Protein AF-A0A0G1VSQ3-F1 (afdb_monomer_lite)

Foldseek 3Di:
DPVVVVVVVVVVVVVVVVVVVVVVCPPPPDQQPDAFEEAADAEDCVLVDDPVQVVVVVVVVQCVPCVVVVGRRYDHDHPDLTAYEHEDEALQAVLLVVLVVPPPDDDADPVVLVVLVVVLVVLVVVLVVLVVVLVVLVVVLVVLVVVLVVLVVVCVPDPVPDPVSVVVSVVSVVVSVVSVVVSVVSVVVSSVSVNVSSNSLSVSVVSCVVVVPDCVVVVCSVVVVPPDPPQWDWDADPNHTYIYGHHDNHD

Sequence (251 aa):
MNLKKTAITLVIVTASFFIWNQERFTKAPLACEEPIPYVVGAFDRRFGISQKYFLDALSEAEAIWEEPLDMELFIYAPESDGMAVNLIYDYRQEVTSALSDLEGVVEEDEVTYQALRAKYVSLKTEYNRANGTYDAYVGEFNEQNALYQRQVESWNKGKRNSKEQFERLEADRKILEAEIVELELQEAKLNEMAREINTLVSTLNRLAKSLNLNVETYNTIGASRGETFTGGVYRSTEGVQEINIYEFSSR

Secondary structure (DSSP, 8-state):
--HHHHHHHHHHHHHHHHHHTTTT--PPPPTTSS-EEEEEEEE-GGG---HHHHHHHHHHHHHHHHHHHTS--EEE-TTS--EEEEE--SHHHHHHHHHHH-TT-----HHHHHHHHHHHHHHHHHHHHHHHHHHHHHHHHHHHHHHHHHHHHHHHHTT---HHHHHHHHHHHHHHHHHHHHHHHHHHHHHHHHHHHHHHHHHHHHHHHHTT--HHHHHHHHHTT-S---SEEEEEETTEEEEEE------

Structure (mmCIF, N/CA/C/O backbone):
data_AF-A0A0G1VSQ3-F1
#
_entry.id   AF-A0A0G1VSQ3-F1
#
loop_
_atom_site.group_PDB
_atom_site.id
_atom_site.type_symbol
_atom_site.label_atom_id
_atom_site.label_alt_id
_atom_site.label_comp_id
_atom_site.label_asym_id
_atom_site.label_entity_id
_atom_site.label_seq_id
_atom_site.pdbx_PDB_ins_code
_atom_site.Cartn_x
_atom_site.Cartn_y
_atom_site.Cartn_z
_atom_site.occupancy
_atom_site.B_iso_or_equiv
_atom_site.auth_seq_id
_atom_site.auth_comp_id
_atom_site.auth_asym_id
_atom_site.auth_atom_id
_atom_site.pdbx_PDB_model_num
ATOM 1 N N . MET A 1 1 ? 18.573 -63.186 49.955 1.00 49.34 1 MET A N 1
ATOM 2 C CA . MET A 1 1 ? 19.531 -62.474 49.085 1.00 49.34 1 MET A CA 1
ATOM 3 C C . MET A 1 1 ? 19.580 -63.171 47.734 1.00 49.34 1 MET A C 1
ATOM 5 O O . MET A 1 1 ? 20.084 -64.279 47.652 1.00 49.34 1 MET A O 1
ATOM 9 N N . ASN A 1 2 ? 19.009 -62.571 46.691 1.00 39.28 2 ASN A N 1
ATOM 10 C CA . ASN A 1 2 ? 19.304 -62.984 45.319 1.00 39.28 2 ASN A CA 1
ATOM 11 C C . ASN A 1 2 ? 19.524 -61.707 44.503 1.00 39.28 2 ASN A C 1
ATOM 13 O O . ASN A 1 2 ? 18.661 -61.268 43.747 1.00 39.28 2 ASN A O 1
ATOM 17 N N . LEU A 1 3 ? 20.675 -61.069 44.760 1.00 44.47 3 LEU A N 1
ATOM 18 C CA . LEU A 1 3 ? 21.068 -59.756 44.225 1.00 44.47 3 LEU A CA 1
ATOM 19 C C . LEU A 1 3 ? 21.058 -59.692 42.685 1.00 44.47 3 LEU A C 1
ATOM 21 O O . LEU A 1 3 ? 21.070 -58.606 42.121 1.00 44.47 3 LEU A O 1
ATOM 25 N N . LYS A 1 4 ? 20.997 -60.840 41.996 1.00 43.12 4 LYS A N 1
ATOM 26 C CA . LYS A 1 4 ? 20.882 -60.908 40.535 1.00 43.12 4 LYS A CA 1
ATOM 27 C C . LYS A 1 4 ? 19.464 -60.648 40.011 1.00 43.12 4 LYS A C 1
ATOM 29 O O . LYS A 1 4 ? 19.328 -60.234 38.869 1.00 43.12 4 LYS A O 1
ATOM 34 N N . LYS A 1 5 ? 18.408 -60.854 40.813 1.00 43.75 5 LYS A N 1
ATOM 35 C CA . LYS A 1 5 ? 17.016 -60.680 40.346 1.00 43.75 5 LYS A CA 1
ATOM 36 C C . LYS A 1 5 ? 16.503 -59.243 40.458 1.00 43.75 5 LYS A C 1
ATOM 38 O O . LYS A 1 5 ? 15.686 -58.853 39.640 1.00 43.75 5 LYS A O 1
ATOM 43 N N . THR A 1 6 ? 17.004 -58.447 41.403 1.00 44.97 6 THR A N 1
ATOM 44 C CA . THR A 1 6 ? 16.620 -57.030 41.566 1.00 44.97 6 THR A CA 1
ATOM 45 C C . THR A 1 6 ? 17.338 -56.085 40.600 1.00 44.97 6 THR A C 1
ATOM 47 O O . THR A 1 6 ? 16.797 -55.035 40.273 1.00 44.97 6 THR A O 1
ATOM 50 N N . ALA A 1 7 ? 18.517 -56.457 40.091 1.00 44.59 7 ALA A N 1
ATOM 51 C CA . ALA A 1 7 ? 19.224 -55.666 39.079 1.00 44.59 7 ALA A CA 1
ATOM 52 C C . ALA A 1 7 ? 18.573 -55.767 37.684 1.00 44.59 7 ALA A C 1
ATOM 54 O O . ALA A 1 7 ? 18.575 -54.800 36.931 1.00 44.59 7 ALA A O 1
ATOM 55 N N . ILE A 1 8 ? 17.966 -56.912 37.350 1.00 45.81 8 ILE A N 1
ATOM 56 C CA . ILE A 1 8 ? 17.373 -57.154 36.023 1.00 45.81 8 ILE A CA 1
ATOM 57 C C . ILE A 1 8 ? 16.018 -56.442 35.870 1.00 45.81 8 ILE A C 1
ATOM 59 O O . ILE A 1 8 ? 15.724 -55.906 34.806 1.00 45.81 8 ILE A O 1
ATOM 63 N N . THR A 1 9 ? 15.213 -56.346 36.931 1.00 46.06 9 THR A N 1
ATOM 64 C CA . THR A 1 9 ? 13.934 -55.613 36.890 1.00 46.06 9 THR A CA 1
ATOM 65 C C . THR A 1 9 ? 14.105 -54.094 36.843 1.00 46.06 9 THR A C 1
ATOM 67 O O . THR A 1 9 ? 13.292 -53.422 36.216 1.00 46.06 9 THR A O 1
ATOM 70 N N . LEU A 1 10 ? 15.173 -53.540 37.427 1.00 42.41 10 LEU A N 1
ATOM 71 C CA . LEU A 1 10 ? 15.444 -52.096 37.376 1.00 42.41 10 LEU A CA 1
ATOM 72 C C . LEU A 1 10 ? 15.956 -51.636 36.002 1.00 42.41 10 LEU A C 1
ATOM 74 O O . LEU A 1 10 ? 15.617 -50.537 35.581 1.00 42.41 10 LEU A O 1
ATOM 78 N N . VAL A 1 11 ? 16.696 -52.483 35.277 1.00 48.09 11 VAL A N 1
ATOM 79 C CA . VAL A 1 11 ? 17.159 -52.184 33.907 1.00 48.09 11 VAL A CA 1
ATOM 80 C C . VAL A 1 11 ? 16.013 -52.250 32.892 1.00 48.09 11 VAL A C 1
ATOM 82 O O . VAL A 1 11 ? 15.975 -51.450 31.964 1.00 48.09 11 VAL A O 1
ATOM 85 N N . ILE A 1 12 ? 15.035 -53.144 33.076 1.00 49.62 12 ILE A N 1
ATOM 86 C CA . ILE A 1 12 ? 13.903 -53.262 32.142 1.00 49.62 12 ILE A CA 1
ATOM 87 C C . ILE A 1 12 ? 12.899 -52.117 32.333 1.00 49.62 12 ILE A C 1
ATOM 89 O O . ILE A 1 12 ? 12.391 -51.596 31.345 1.00 49.62 12 ILE A O 1
ATOM 93 N N . VAL A 1 13 ? 12.640 -51.659 33.564 1.00 48.53 13 VAL A N 1
ATOM 94 C CA . VAL A 1 13 ? 11.691 -50.551 33.801 1.00 48.53 13 VAL A CA 1
ATOM 95 C C . VAL A 1 13 ? 12.278 -49.195 33.389 1.00 48.53 13 VAL A C 1
ATOM 97 O O . VAL A 1 13 ? 11.552 -48.380 32.824 1.00 48.53 13 VAL A O 1
ATOM 100 N N . THR A 1 14 ? 13.585 -48.958 33.560 1.00 45.94 14 THR A N 1
ATOM 101 C CA . THR A 1 14 ? 14.228 -47.738 33.036 1.00 45.94 14 THR A CA 1
ATOM 102 C C . THR A 1 14 ? 14.390 -47.773 31.518 1.00 45.94 14 THR A C 1
ATOM 104 O O . THR A 1 14 ? 14.164 -46.747 30.884 1.00 45.94 14 THR A O 1
ATOM 107 N N . ALA A 1 15 ? 14.671 -48.935 30.913 1.00 45.66 15 ALA A N 1
ATOM 108 C CA . ALA A 1 15 ? 14.668 -49.083 29.456 1.00 45.66 15 ALA A CA 1
ATOM 109 C C . ALA A 1 15 ? 13.263 -48.885 28.863 1.00 45.66 15 ALA A C 1
ATOM 111 O O . ALA A 1 15 ? 13.122 -48.209 27.853 1.00 45.66 15 ALA A O 1
ATOM 112 N N . SER A 1 16 ? 12.210 -49.380 29.522 1.00 46.00 16 SER A N 1
ATOM 113 C CA . SER A 1 16 ? 10.823 -49.184 29.070 1.00 46.00 16 SER A CA 1
ATOM 114 C C . SER A 1 16 ? 10.376 -47.724 29.191 1.00 46.00 16 SER A C 1
ATOM 116 O O . SER A 1 16 ? 9.685 -47.230 28.310 1.00 46.00 16 SER A O 1
ATOM 118 N N . PHE A 1 17 ? 10.803 -47.003 30.236 1.00 46.50 17 PHE A N 1
ATOM 119 C CA . PHE A 1 17 ? 10.498 -45.574 30.387 1.00 46.50 17 PHE A CA 1
ATOM 120 C C . PHE A 1 17 ? 11.314 -44.696 29.419 1.00 46.50 17 PHE A C 1
ATOM 122 O O . PHE A 1 17 ? 10.813 -43.680 28.950 1.00 46.50 17 PHE A O 1
ATOM 129 N N . PHE A 1 18 ? 12.539 -45.102 29.060 1.00 43.06 18 PHE A N 1
ATOM 130 C CA . PHE A 1 18 ? 13.333 -44.426 28.025 1.00 43.06 18 PHE A CA 1
ATOM 131 C C . PHE A 1 18 ? 12.817 -44.693 26.604 1.00 43.06 18 PHE A C 1
ATOM 133 O O . PHE A 1 18 ? 12.843 -43.782 25.781 1.00 43.06 18 PHE A O 1
ATOM 140 N N . ILE A 1 19 ? 12.304 -45.896 26.322 1.00 47.69 19 ILE A N 1
ATOM 141 C CA . ILE A 1 19 ? 11.719 -46.243 25.016 1.00 47.69 19 ILE A CA 1
ATOM 142 C C . ILE A 1 19 ? 10.338 -45.583 24.847 1.00 47.69 19 ILE A C 1
ATOM 144 O O . ILE A 1 19 ? 10.049 -45.053 23.782 1.00 47.69 19 ILE A O 1
ATOM 148 N N . TRP A 1 20 ? 9.521 -45.496 25.905 1.00 43.50 20 TRP A N 1
ATOM 149 C CA . TRP A 1 20 ? 8.203 -44.845 25.828 1.00 43.50 20 TRP A CA 1
ATOM 150 C C . TRP A 1 20 ? 8.271 -43.308 25.769 1.00 43.50 20 TRP A C 1
ATOM 152 O O . TRP A 1 20 ? 7.344 -42.666 25.284 1.00 43.50 20 TRP A O 1
ATOM 162 N N . ASN A 1 21 ? 9.375 -42.703 26.226 1.00 45.22 21 ASN A N 1
ATOM 163 C CA . ASN A 1 21 ? 9.577 -41.251 26.164 1.00 45.22 21 ASN A CA 1
ATOM 164 C C . ASN A 1 21 ? 10.390 -40.791 24.935 1.00 45.22 21 ASN A C 1
ATOM 166 O O . ASN A 1 21 ? 10.524 -39.589 24.718 1.00 45.22 21 ASN A O 1
ATOM 170 N N . GLN A 1 22 ? 10.915 -41.717 24.117 1.00 44.69 22 GLN A N 1
ATOM 171 C CA . GLN A 1 22 ? 11.539 -41.386 22.827 1.00 44.69 22 GLN A CA 1
ATOM 172 C C . GLN A 1 22 ? 10.520 -41.178 21.698 1.00 44.69 22 GLN A C 1
ATOM 174 O O . GLN A 1 22 ? 10.802 -40.421 20.776 1.00 44.69 22 GLN A O 1
ATOM 179 N N . GLU A 1 23 ? 9.319 -41.757 21.784 1.00 44.66 23 GLU A N 1
ATOM 180 C CA . GLU A 1 23 ? 8.273 -41.567 20.761 1.00 44.66 23 GLU A CA 1
ATOM 181 C C . GLU A 1 23 ? 7.517 -40.229 20.883 1.00 44.66 23 GLU A C 1
ATOM 183 O O . GLU A 1 23 ? 6.729 -39.883 20.009 1.00 44.66 23 GLU A O 1
ATOM 188 N N . ARG A 1 24 ? 7.775 -39.429 21.931 1.00 45.69 24 ARG A N 1
ATOM 189 C CA . ARG A 1 24 ? 7.222 -38.065 22.075 1.00 45.69 24 ARG A CA 1
ATOM 190 C C . ARG A 1 24 ? 8.133 -36.950 21.576 1.00 45.69 24 ARG A C 1
ATOM 192 O O . ARG A 1 24 ? 7.768 -35.783 21.670 1.00 45.69 24 ARG A O 1
ATOM 199 N N . PHE A 1 25 ? 9.274 -37.301 20.998 1.00 45.88 25 PHE A N 1
ATOM 200 C CA . PHE A 1 25 ? 9.980 -36.413 20.087 1.00 45.88 25 PHE A CA 1
ATOM 201 C C . PHE A 1 25 ? 9.701 -36.903 18.672 1.00 45.88 25 PHE A C 1
ATOM 203 O O . PHE A 1 25 ? 10.587 -37.413 17.988 1.00 45.88 25 PHE A O 1
ATOM 210 N N . THR A 1 26 ? 8.444 -36.764 18.238 1.00 49.53 26 THR A N 1
ATOM 211 C CA . THR A 1 26 ? 8.162 -36.622 16.811 1.00 49.53 26 THR A CA 1
ATOM 212 C C . THR A 1 26 ? 9.098 -35.530 16.331 1.00 49.53 26 THR A C 1
ATOM 214 O O . THR A 1 26 ? 8.974 -34.374 16.747 1.00 49.53 26 THR A O 1
ATOM 217 N N . LYS A 1 27 ? 10.114 -35.925 15.559 1.00 51.75 27 LYS A N 1
ATOM 218 C CA . LYS A 1 27 ? 10.930 -34.987 14.804 1.00 51.75 27 LYS A CA 1
ATOM 219 C C . LYS A 1 27 ? 9.932 -34.053 14.136 1.00 51.75 27 LYS A C 1
ATOM 221 O O . LYS A 1 27 ? 9.055 -34.538 13.425 1.00 51.75 27 LYS A O 1
ATOM 226 N N . ALA A 1 28 ? 10.009 -32.757 14.429 1.00 53.47 28 ALA A N 1
ATOM 227 C CA . ALA A 1 28 ? 9.399 -31.795 13.531 1.00 53.47 28 ALA A CA 1
ATOM 228 C C . ALA A 1 28 ? 9.884 -32.193 12.127 1.00 53.47 28 ALA A C 1
ATOM 230 O O . ALA A 1 28 ? 11.093 -32.456 12.005 1.00 53.47 28 ALA A O 1
ATOM 231 N N . PRO A 1 29 ? 8.985 -32.374 11.141 1.00 49.72 29 PRO A N 1
ATOM 232 C CA . PRO A 1 29 ? 9.408 -32.709 9.791 1.00 49.72 29 PRO A CA 1
ATOM 233 C C . PRO A 1 29 ? 10.517 -31.735 9.411 1.00 49.72 29 PRO A C 1
ATOM 235 O O . PRO A 1 29 ? 10.465 -30.551 9.773 1.00 49.72 29 PRO A O 1
ATOM 238 N N . LEU A 1 30 ? 11.583 -32.258 8.804 1.00 53.28 30 LEU A N 1
ATOM 239 C CA . LEU A 1 30 ? 12.639 -31.391 8.308 1.00 53.28 30 LEU A CA 1
ATOM 240 C C . LEU A 1 30 ? 11.948 -30.377 7.395 1.00 53.28 30 LEU A C 1
ATOM 242 O O . LEU A 1 30 ? 11.114 -30.757 6.573 1.00 53.28 30 LEU A O 1
ATOM 246 N N . ALA A 1 31 ? 12.208 -29.087 7.615 1.00 55.84 31 ALA A N 1
ATOM 247 C CA . ALA A 1 31 ? 11.660 -28.048 6.758 1.00 55.84 31 ALA A CA 1
ATOM 248 C C . ALA A 1 31 ? 11.911 -28.464 5.296 1.00 55.84 31 ALA A C 1
ATOM 250 O O . ALA A 1 31 ? 13.049 -28.804 4.966 1.00 55.84 31 ALA A O 1
ATOM 251 N N . CYS A 1 32 ? 10.844 -28.480 4.488 1.00 61.56 32 CYS A N 1
ATOM 252 C CA . CYS A 1 32 ? 10.810 -28.903 3.080 1.00 61.56 32 CYS A CA 1
ATOM 253 C C . CYS A 1 32 ? 10.615 -30.409 2.766 1.00 61.56 32 CYS A C 1
ATOM 255 O O . CYS A 1 32 ? 10.809 -30.782 1.616 1.00 61.56 32 CYS A O 1
ATOM 257 N N . GLU A 1 33 ? 10.221 -31.280 3.710 1.00 68.75 33 GLU A N 1
ATOM 258 C CA . GLU A 1 33 ? 9.812 -32.670 3.368 1.00 68.75 33 GLU A CA 1
ATOM 259 C C . GLU A 1 33 ? 8.345 -32.802 2.908 1.00 68.75 33 GLU A C 1
ATOM 261 O O . GLU A 1 33 ? 8.021 -33.738 2.181 1.00 68.75 33 GLU A O 1
ATOM 266 N N . GLU A 1 34 ? 7.464 -31.880 3.306 1.00 82.06 34 GLU A N 1
ATOM 267 C CA . GLU A 1 34 ? 6.071 -31.818 2.841 1.00 82.06 34 GLU A CA 1
ATOM 268 C C . GLU A 1 34 ? 5.845 -30.508 2.064 1.00 82.06 34 GLU A C 1
ATOM 270 O O . GLU A 1 34 ? 6.245 -29.448 2.565 1.00 82.06 34 GLU A O 1
ATOM 275 N N . PRO A 1 35 ? 5.226 -30.553 0.865 1.00 89.06 35 PRO A N 1
ATOM 276 C CA . PRO A 1 35 ? 4.973 -29.361 0.065 1.00 89.06 35 PRO A CA 1
ATOM 277 C C . PRO A 1 35 ? 3.992 -28.434 0.781 1.00 89.06 35 PRO A C 1
ATOM 279 O O . PRO A 1 35 ? 3.032 -28.882 1.411 1.00 89.06 35 PRO A O 1
ATOM 282 N N . ILE A 1 36 ? 4.217 -27.127 0.666 1.00 90.88 36 ILE A N 1
ATOM 283 C CA . ILE A 1 36 ? 3.352 -26.104 1.251 1.00 90.88 36 ILE A CA 1
ATOM 284 C C . ILE A 1 36 ? 2.091 -25.995 0.382 1.00 90.88 36 ILE A C 1
ATOM 286 O O . ILE A 1 36 ? 2.187 -25.542 -0.765 1.00 90.88 36 ILE A O 1
ATOM 290 N N . PRO A 1 37 ? 0.901 -26.377 0.888 1.00 93.44 37 PRO A N 1
ATOM 291 C CA . PRO A 1 37 ? -0.327 -26.197 0.136 1.00 93.44 37 PRO A CA 1
ATOM 292 C C . PRO A 1 37 ? -0.661 -24.711 0.052 1.00 93.44 37 PRO A C 1
ATOM 294 O O . PRO A 1 37 ? -0.573 -23.987 1.049 1.00 93.44 37 PRO A O 1
ATOM 297 N N . TYR A 1 38 ? -1.087 -24.260 -1.121 1.00 95.25 38 TYR A N 1
ATOM 298 C CA . TYR A 1 38 ? -1.576 -22.903 -1.310 1.00 95.25 38 TYR A CA 1
ATOM 299 C C . TYR A 1 38 ? -2.899 -22.872 -2.074 1.00 95.25 38 TYR A C 1
ATOM 301 O O . TYR A 1 38 ? -3.247 -23.778 -2.839 1.00 95.25 38 TYR A O 1
ATOM 309 N N . VAL A 1 39 ? -3.638 -21.787 -1.863 1.00 96.00 39 VAL A N 1
ATOM 310 C CA . VAL A 1 39 ? -4.912 -21.491 -2.519 1.00 96.00 39 VAL A CA 1
ATOM 311 C C . VAL A 1 39 ? -4.871 -20.116 -3.166 1.00 96.00 39 VAL A C 1
ATOM 313 O O . VAL A 1 39 ? -4.126 -19.235 -2.744 1.00 96.00 39 VAL A O 1
ATOM 316 N N . VAL A 1 40 ? -5.713 -19.902 -4.176 1.00 96.12 40 VAL A N 1
ATOM 317 C CA . VAL A 1 40 ? -5.998 -18.543 -4.652 1.00 96.12 40 VAL A CA 1
ATOM 318 C C . VAL A 1 40 ? -7.049 -17.954 -3.721 1.00 96.12 40 VAL A C 1
ATOM 320 O O . VAL A 1 40 ? -8.167 -18.463 -3.665 1.00 96.12 40 VAL A O 1
ATOM 323 N N . GLY A 1 41 ? -6.676 -16.910 -2.985 1.00 94.31 41 GLY A N 1
ATOM 324 C CA . GLY A 1 41 ? -7.572 -16.206 -2.073 1.00 94.31 41 GLY A CA 1
ATOM 325 C C . GLY A 1 41 ? -8.351 -15.097 -2.784 1.00 94.31 41 GLY A C 1
ATOM 326 O O . GLY A 1 41 ? -9.053 -15.329 -3.770 1.00 94.31 41 GLY A O 1
ATOM 327 N N . ALA A 1 42 ? -8.237 -13.867 -2.284 1.00 94.44 42 ALA A N 1
ATOM 328 C CA . ALA A 1 42 ? -8.813 -12.693 -2.928 1.00 94.44 42 ALA A CA 1
ATOM 329 C C . ALA A 1 42 ? -8.229 -12.523 -4.337 1.00 94.44 42 ALA A C 1
ATOM 331 O O . ALA A 1 42 ? -7.017 -12.452 -4.506 1.00 94.44 42 ALA A O 1
ATOM 332 N N . PHE A 1 43 ? -9.088 -12.441 -5.351 1.00 95.25 43 PHE A N 1
ATOM 333 C CA . PHE A 1 43 ? -8.681 -12.261 -6.743 1.00 95.25 43 PHE A CA 1
ATOM 334 C C . PHE A 1 43 ? -9.413 -11.067 -7.348 1.00 95.25 43 PHE A C 1
ATOM 336 O O . PHE A 1 43 ? -10.596 -11.150 -7.699 1.00 95.25 43 PHE A O 1
ATOM 343 N N . ASP A 1 44 ? -8.719 -9.940 -7.463 1.00 92.25 44 ASP A N 1
ATOM 344 C CA . ASP A 1 44 ? -9.308 -8.732 -8.019 1.00 92.25 44 ASP A CA 1
ATOM 345 C C . ASP A 1 44 ? -9.266 -8.731 -9.555 1.00 92.25 44 ASP A C 1
ATOM 347 O O . ASP A 1 44 ? -8.214 -8.674 -10.190 1.00 92.25 44 ASP A O 1
ATOM 351 N N . ARG A 1 45 ? -10.444 -8.748 -10.185 1.00 91.12 45 ARG A N 1
ATOM 352 C CA . ARG A 1 45 ? -10.571 -8.776 -11.652 1.00 91.12 45 ARG A CA 1
ATOM 353 C C . ARG A 1 45 ? -10.091 -7.492 -12.333 1.00 91.12 45 ARG A C 1
ATOM 355 O O . ARG A 1 45 ? -9.902 -7.505 -13.548 1.00 91.12 45 ARG A O 1
ATOM 362 N N . ARG A 1 46 ? -9.880 -6.398 -11.589 1.00 86.00 46 ARG A N 1
ATOM 363 C CA . ARG A 1 46 ? -9.364 -5.126 -12.126 1.00 86.00 46 ARG A CA 1
ATOM 364 C C . ARG A 1 46 ? -7.939 -5.239 -12.675 1.00 86.00 46 ARG A C 1
ATOM 366 O O . ARG A 1 46 ? -7.557 -4.409 -13.488 1.00 86.00 46 ARG A O 1
ATOM 373 N N . PHE A 1 47 ? -7.194 -6.293 -12.325 1.00 85.56 47 PH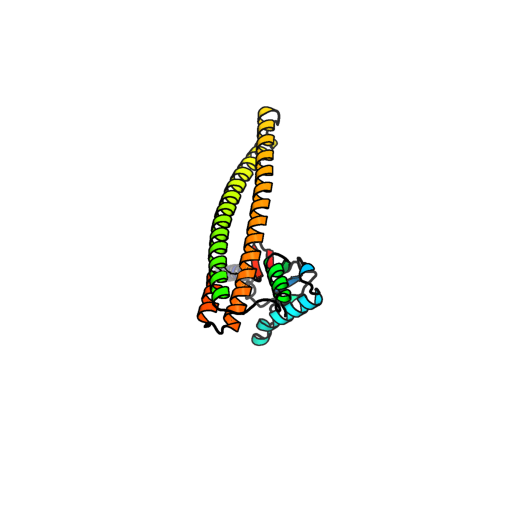E A N 1
ATOM 374 C CA . PHE A 1 47 ? -5.910 -6.620 -12.961 1.00 85.56 47 PHE A CA 1
ATOM 375 C C . PHE A 1 47 ? -6.036 -7.010 -14.443 1.00 85.56 47 PHE A C 1
ATOM 377 O O . PHE A 1 47 ? -5.032 -7.060 -15.143 1.00 85.56 47 PHE A O 1
ATOM 384 N N . GLY A 1 48 ? -7.239 -7.324 -14.937 1.00 87.69 48 GLY A N 1
ATOM 385 C CA . GLY A 1 48 ? -7.457 -7.642 -16.352 1.00 87.69 48 GLY A CA 1
ATOM 386 C C . GLY A 1 48 ? -6.926 -9.011 -16.802 1.00 87.69 48 GLY A C 1
ATOM 387 O O . GLY A 1 48 ? -6.963 -9.308 -17.994 1.00 87.69 48 GLY A O 1
ATOM 388 N N . ILE A 1 49 ? -6.475 -9.865 -15.876 1.00 90.62 49 ILE A N 1
ATOM 389 C CA . ILE A 1 49 ? -5.987 -11.223 -16.160 1.00 90.62 49 ILE A CA 1
ATOM 390 C C . ILE A 1 49 ? -7.010 -12.293 -15.766 1.00 90.62 49 ILE A C 1
ATOM 392 O O . ILE A 1 49 ? -7.855 -12.098 -14.890 1.00 90.62 49 ILE A O 1
ATOM 396 N N . SER A 1 50 ? -6.933 -13.457 -16.412 1.00 94.25 50 SER A N 1
ATOM 397 C CA . SER A 1 50 ? -7.743 -14.614 -16.018 1.00 94.25 50 SER A CA 1
ATOM 398 C C . SER A 1 50 ? -7.119 -15.344 -14.828 1.00 94.25 50 SER A C 1
ATOM 400 O O . SER A 1 50 ? -5.899 -15.396 -14.698 1.00 94.25 50 SER A O 1
ATOM 402 N N . GLN A 1 51 ? -7.945 -15.985 -14.001 1.00 92.94 51 GLN A N 1
ATOM 403 C CA . GLN A 1 51 ? -7.451 -16.813 -12.897 1.00 92.94 51 GLN A CA 1
ATOM 404 C C . GLN A 1 51 ? -6.581 -17.978 -13.393 1.00 92.94 51 GLN A C 1
ATOM 406 O O . GLN A 1 51 ? -5.607 -18.328 -12.741 1.00 92.94 51 GLN A O 1
ATOM 411 N N . LYS A 1 52 ? -6.878 -18.532 -14.579 1.00 94.56 52 LYS A N 1
ATOM 412 C CA . LYS A 1 52 ? -6.008 -19.526 -15.219 1.00 94.56 52 LYS A CA 1
ATOM 413 C C . LYS A 1 52 ? -4.615 -18.955 -15.494 1.00 94.56 52 LYS A C 1
ATOM 415 O O . LYS A 1 52 ? -3.632 -19.596 -15.166 1.00 94.56 52 LYS A O 1
ATOM 420 N N . TYR A 1 53 ? -4.544 -17.766 -16.087 1.00 94.12 53 TYR A N 1
ATOM 421 C CA . TYR A 1 53 ? -3.268 -17.116 -16.381 1.00 94.12 53 TYR A CA 1
ATOM 422 C C . TYR A 1 53 ? -2.470 -16.834 -15.102 1.00 94.12 53 TYR A C 1
ATOM 424 O O . TYR A 1 53 ? -1.262 -17.023 -15.077 1.00 94.12 53 TYR A O 1
ATOM 432 N N . PHE A 1 54 ? -3.155 -16.430 -14.032 1.00 94.81 54 PHE A N 1
ATOM 433 C CA . PHE A 1 54 ? -2.532 -16.227 -12.729 1.00 94.81 54 PHE A CA 1
ATOM 434 C C . PHE A 1 54 ? -1.991 -17.531 -12.125 1.00 94.81 54 PHE A C 1
ATOM 436 O O . PHE A 1 54 ? -0.859 -17.551 -11.664 1.00 94.81 54 PHE A O 1
ATOM 443 N N . LEU A 1 55 ? -2.752 -18.629 -12.188 1.00 94.94 55 LEU A N 1
ATOM 444 C CA . LEU A 1 55 ? -2.285 -19.954 -11.757 1.00 94.94 55 LEU A CA 1
ATOM 445 C C . LEU A 1 55 ? -1.087 -20.446 -12.575 1.00 94.94 55 LEU A C 1
ATOM 447 O O . LEU A 1 55 ? -0.138 -20.969 -12.004 1.00 94.94 55 LEU A O 1
ATOM 451 N N . ASP A 1 56 ? -1.113 -20.246 -13.895 1.00 94.75 56 ASP A N 1
ATOM 452 C CA . ASP A 1 56 ? 0.020 -20.587 -14.758 1.00 94.75 56 ASP A CA 1
ATOM 453 C C . ASP A 1 56 ? 1.272 -19.782 -14.336 1.00 94.75 56 ASP A C 1
ATOM 455 O O . ASP A 1 56 ? 2.356 -20.347 -14.236 1.00 94.75 56 ASP A O 1
ATOM 459 N N . ALA A 1 57 ? 1.123 -18.492 -13.999 1.00 93.75 57 ALA A N 1
ATOM 460 C CA . ALA A 1 57 ? 2.221 -17.658 -13.501 1.00 93.75 57 ALA A CA 1
ATOM 461 C C . ALA A 1 57 ? 2.748 -18.095 -12.118 1.00 93.75 57 ALA A C 1
ATOM 463 O O . ALA A 1 57 ? 3.947 -18.000 -11.869 1.00 93.75 57 ALA A O 1
ATOM 464 N N . LEU A 1 58 ? 1.883 -18.588 -11.223 1.00 94.19 58 LEU A N 1
ATOM 465 C CA . LEU A 1 58 ? 2.314 -19.158 -9.940 1.00 94.19 58 LEU A CA 1
ATOM 466 C C . LEU A 1 58 ? 3.126 -20.438 -10.148 1.00 94.19 58 LEU A C 1
ATOM 468 O O . LEU A 1 58 ? 4.206 -20.558 -9.583 1.00 94.19 58 LEU A O 1
ATOM 472 N N . SER A 1 59 ? 2.676 -21.323 -11.040 1.00 93.88 59 SER A N 1
ATOM 473 C CA . SER A 1 59 ? 3.424 -22.532 -11.399 1.00 93.88 59 SER A CA 1
ATOM 474 C C . SER A 1 59 ? 4.792 -22.207 -12.020 1.00 93.88 59 SER A C 1
ATOM 476 O O . SER A 1 59 ? 5.791 -22.838 -11.681 1.00 93.88 59 SER A O 1
ATOM 478 N N . GLU A 1 60 ? 4.875 -21.180 -12.875 1.00 92.06 60 GLU A N 1
ATOM 479 C CA . GLU A 1 60 ? 6.159 -20.690 -13.399 1.00 92.06 60 GLU A CA 1
ATOM 480 C C . GLU A 1 60 ? 7.061 -20.139 -12.272 1.00 92.06 60 GLU A C 1
ATOM 482 O O . GLU A 1 60 ? 8.273 -20.353 -12.294 1.00 92.06 60 GLU A O 1
ATOM 487 N N . ALA A 1 61 ? 6.490 -19.479 -11.258 1.00 90.56 61 ALA A N 1
ATOM 488 C CA . ALA A 1 61 ? 7.236 -18.974 -10.105 1.00 90.56 61 ALA A CA 1
ATOM 489 C C . ALA A 1 61 ? 7.728 -20.090 -9.162 1.00 90.56 61 ALA A C 1
ATOM 491 O O . ALA A 1 61 ? 8.823 -19.977 -8.606 1.00 90.56 61 ALA A O 1
ATOM 492 N N . GLU A 1 62 ? 6.953 -21.161 -8.990 1.00 92.81 62 GLU A N 1
ATOM 493 C CA . GLU A 1 62 ? 7.336 -22.362 -8.232 1.00 92.81 62 GLU A CA 1
ATOM 494 C C . GLU A 1 62 ? 8.539 -23.052 -8.874 1.00 92.81 62 GLU A C 1
ATOM 496 O O . GLU A 1 62 ? 9.541 -23.309 -8.200 1.00 92.81 62 GLU A O 1
ATOM 501 N N . ALA A 1 63 ? 8.491 -23.245 -10.197 1.00 90.44 63 ALA A N 1
ATOM 502 C CA . ALA A 1 63 ? 9.532 -23.925 -10.963 1.00 90.44 63 ALA A CA 1
ATOM 503 C C . ALA A 1 63 ? 10.932 -23.309 -10.771 1.00 90.44 63 ALA A C 1
ATOM 505 O O . ALA A 1 63 ? 11.927 -24.033 -10.749 1.00 90.44 63 ALA A O 1
ATOM 506 N N . ILE A 1 64 ? 11.021 -21.989 -10.545 1.00 89.00 64 ILE A N 1
ATOM 507 C CA . ILE A 1 64 ? 12.286 -21.284 -10.254 1.00 89.00 64 ILE A CA 1
ATOM 508 C C . ILE A 1 64 ? 13.016 -21.900 -9.048 1.00 89.00 64 ILE A C 1
ATOM 510 O O . ILE A 1 64 ? 14.250 -21.933 -9.022 1.00 89.00 64 ILE A O 1
ATOM 514 N N . TRP A 1 65 ? 12.269 -22.372 -8.050 1.00 87.94 65 TRP A N 1
ATOM 515 C CA . TRP A 1 65 ? 12.807 -22.966 -6.827 1.00 87.94 65 TRP A CA 1
ATOM 516 C C . TRP A 1 65 ? 12.855 -24.491 -6.887 1.00 87.94 65 TRP A C 1
ATOM 518 O O . TRP A 1 65 ? 13.794 -25.086 -6.361 1.00 87.94 65 TRP A O 1
ATOM 528 N N . GLU A 1 66 ? 11.869 -25.116 -7.524 1.00 90.81 66 GLU A N 1
ATOM 529 C CA . GLU A 1 66 ? 11.706 -26.570 -7.542 1.00 90.81 66 GLU A CA 1
ATOM 530 C C . GLU A 1 66 ? 12.653 -27.267 -8.523 1.00 90.81 66 GLU A C 1
ATOM 532 O O . GLU A 1 66 ? 13.273 -28.266 -8.159 1.00 90.81 66 GLU A O 1
ATOM 537 N N . GLU A 1 67 ? 12.850 -26.727 -9.733 1.00 90.69 67 GLU A N 1
ATOM 538 C CA . GLU A 1 67 ? 13.699 -27.366 -10.751 1.00 90.69 67 GLU A CA 1
ATOM 539 C C . GLU A 1 67 ? 15.163 -27.543 -10.3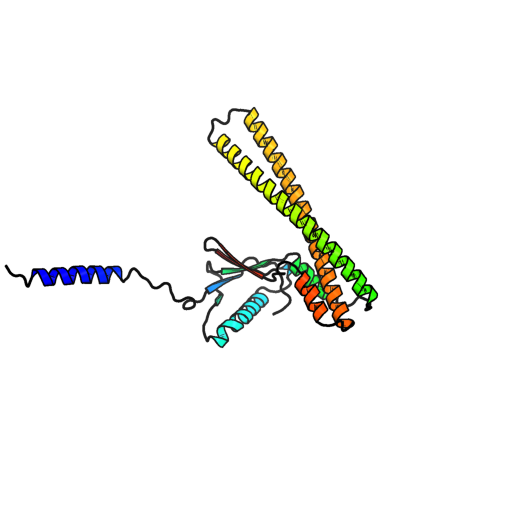04 1.00 90.69 67 GLU A C 1
ATOM 541 O O . GLU A 1 67 ? 15.718 -28.626 -10.509 1.00 90.69 67 GLU A O 1
ATOM 546 N N . PRO A 1 68 ? 15.828 -26.551 -9.669 1.00 89.81 68 PRO A N 1
ATOM 547 C CA . PRO A 1 68 ? 17.203 -26.727 -9.198 1.00 89.81 68 PRO A CA 1
ATOM 548 C C . PRO A 1 68 ? 17.329 -27.704 -8.024 1.00 89.81 68 PRO A C 1
ATOM 550 O O . PRO A 1 68 ? 18.425 -28.209 -7.765 1.00 89.81 68 PRO A O 1
ATOM 553 N N . LEU A 1 69 ? 16.240 -27.908 -7.281 1.00 86.50 69 LEU A N 1
ATOM 554 C CA . LEU A 1 69 ? 16.204 -28.713 -6.065 1.00 86.50 69 LEU A CA 1
ATOM 555 C C . LEU A 1 69 ? 15.672 -30.130 -6.301 1.00 86.50 69 LEU A C 1
ATOM 557 O O . LEU A 1 69 ? 15.906 -30.981 -5.447 1.00 86.50 69 LEU A O 1
ATOM 561 N N . ASP A 1 70 ? 15.020 -30.381 -7.440 1.00 88.62 70 ASP A N 1
ATOM 562 C CA . ASP A 1 70 ? 14.322 -31.635 -7.761 1.00 88.62 70 ASP A CA 1
ATOM 563 C C . ASP A 1 70 ? 13.351 -32.046 -6.634 1.00 88.62 70 ASP A C 1
ATOM 565 O O . ASP A 1 70 ? 13.296 -33.198 -6.202 1.00 88.62 70 ASP A O 1
ATOM 569 N N . MET A 1 71 ? 12.627 -31.057 -6.098 1.00 87.62 71 MET A N 1
ATOM 570 C CA . MET A 1 71 ? 11.682 -31.209 -4.988 1.00 87.62 71 MET A CA 1
ATOM 571 C C . MET A 1 71 ? 10.413 -30.401 -5.254 1.00 87.62 71 MET A C 1
ATOM 573 O O . MET A 1 71 ? 10.504 -29.251 -5.670 1.00 87.62 71 MET A O 1
ATOM 577 N N . GLU A 1 72 ? 9.254 -30.979 -4.936 1.00 89.88 72 GLU A N 1
ATOM 578 C CA . GLU A 1 72 ? 7.964 -30.278 -4.897 1.00 89.88 72 GLU A CA 1
ATOM 579 C C . GLU A 1 72 ? 7.867 -29.517 -3.565 1.00 89.88 72 GLU A C 1
ATOM 581 O O . GLU A 1 72 ? 7.760 -30.115 -2.491 1.00 89.88 72 GLU A O 1
ATOM 586 N N . LEU A 1 73 ? 7.998 -28.193 -3.623 1.00 90.31 73 LEU A N 1
ATOM 587 C CA . LEU A 1 73 ? 8.013 -27.291 -2.471 1.00 90.31 73 LEU A CA 1
ATOM 588 C C . LEU A 1 73 ? 6.645 -26.659 -2.226 1.00 90.31 73 LEU A C 1
ATOM 590 O O . LEU A 1 73 ? 6.314 -26.358 -1.076 1.00 90.31 73 LEU A O 1
ATOM 594 N N . PHE A 1 74 ? 5.860 -26.455 -3.283 1.00 93.19 74 PHE A N 1
ATOM 595 C CA . PHE A 1 74 ? 4.544 -25.832 -3.232 1.00 93.19 74 PHE A CA 1
ATOM 596 C C . PHE A 1 74 ? 3.534 -26.684 -3.996 1.00 93.19 74 PHE A C 1
ATOM 598 O O . PHE A 1 74 ? 3.859 -27.307 -4.997 1.00 93.19 74 PHE A O 1
ATOM 605 N N . ILE A 1 75 ? 2.288 -26.718 -3.523 1.00 94.00 75 ILE A N 1
ATOM 606 C CA . ILE A 1 75 ? 1.222 -27.453 -4.209 1.00 94.00 75 ILE A CA 1
ATOM 607 C C . ILE A 1 75 ? -0.076 -26.655 -4.226 1.00 94.00 75 ILE A C 1
ATOM 609 O O . ILE A 1 75 ? -0.588 -26.234 -3.185 1.00 94.00 75 ILE A O 1
ATOM 613 N N . TYR A 1 76 ? -0.649 -26.472 -5.416 1.00 95.75 76 TYR A N 1
ATOM 614 C CA . TYR A 1 76 ? -1.966 -25.859 -5.541 1.00 95.75 76 TYR A CA 1
ATOM 615 C C . TYR A 1 76 ? -3.047 -26.813 -5.021 1.00 95.75 76 TYR A C 1
ATOM 617 O O . TYR A 1 76 ? -3.335 -27.847 -5.627 1.00 95.75 76 TYR A O 1
ATOM 625 N N . ALA A 1 77 ? -3.673 -26.453 -3.902 1.00 94.69 77 ALA A N 1
ATOM 626 C CA . ALA A 1 77 ? -4.635 -27.291 -3.196 1.00 94.69 77 ALA A CA 1
ATOM 627 C C . ALA A 1 77 ? -5.920 -26.496 -2.897 1.00 94.69 77 ALA A C 1
ATOM 629 O O . ALA A 1 77 ? -6.132 -26.101 -1.750 1.00 94.69 77 ALA A O 1
ATOM 630 N N . PRO A 1 78 ? -6.799 -26.265 -3.898 1.00 91.88 78 PRO A N 1
ATOM 631 C CA . PRO A 1 78 ? -7.938 -25.337 -3.805 1.00 91.88 78 PRO A CA 1
ATOM 632 C C . PRO A 1 78 ? -8.959 -25.656 -2.703 1.00 91.88 78 PRO A C 1
ATOM 634 O O . PRO A 1 78 ? -9.719 -24.777 -2.316 1.00 91.88 78 PRO A O 1
ATOM 637 N N . GLU A 1 79 ? -8.975 -26.894 -2.207 1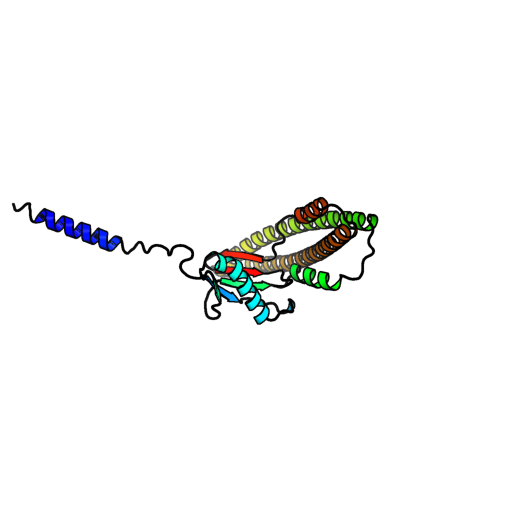.00 91.44 79 GLU A N 1
ATOM 638 C CA . GLU A 1 79 ? -9.889 -27.378 -1.161 1.00 91.44 79 GLU A CA 1
ATOM 639 C C . GLU A 1 79 ? -9.226 -27.434 0.232 1.00 91.44 79 GLU A C 1
ATOM 641 O O . GLU A 1 79 ? -9.761 -28.055 1.150 1.00 91.44 79 GLU A O 1
ATOM 646 N N . SER A 1 80 ? -8.030 -26.859 0.387 1.00 89.81 80 SER A N 1
ATOM 647 C CA . SER A 1 80 ? -7.270 -26.858 1.643 1.00 89.81 80 SER A CA 1
ATOM 648 C C . SER A 1 80 ? -7.328 -25.508 2.359 1.00 89.81 80 SER A C 1
ATOM 650 O O . SER A 1 80 ? -7.548 -24.474 1.733 1.00 89.81 80 SER A O 1
ATOM 652 N N . ASP A 1 81 ? -7.013 -25.506 3.655 1.00 84.75 81 ASP A N 1
ATOM 653 C CA . ASP A 1 81 ? -6.756 -24.287 4.439 1.00 84.75 81 ASP A CA 1
ATOM 654 C C . ASP A 1 81 ? -5.292 -23.810 4.277 1.00 84.75 81 ASP A C 1
ATOM 656 O O . ASP A 1 81 ? -4.659 -23.348 5.227 1.00 84.75 81 ASP A O 1
ATOM 660 N N . GLY A 1 82 ? -4.716 -24.009 3.086 1.00 87.25 82 GLY A N 1
ATOM 661 C CA . GLY A 1 82 ? -3.329 -23.673 2.766 1.00 87.25 82 GLY A CA 1
ATOM 662 C C . GLY A 1 82 ? -3.053 -22.167 2.715 1.00 87.25 82 GLY A C 1
ATOM 663 O O . GLY A 1 82 ? -3.943 -21.332 2.877 1.00 87.25 82 GLY A O 1
ATOM 664 N N . MET A 1 83 ? -1.797 -21.806 2.453 1.00 93.88 83 MET A N 1
ATOM 665 C CA . MET A 1 83 ? -1.372 -20.410 2.335 1.00 93.88 83 MET A CA 1
ATOM 666 C C . MET A 1 83 ? -2.172 -19.688 1.239 1.00 93.88 83 MET A C 1
ATOM 668 O O . MET A 1 83 ? -2.202 -20.125 0.089 1.00 93.88 83 MET A O 1
ATOM 672 N N . ALA A 1 84 ? -2.801 -18.562 1.569 1.00 95.12 84 ALA A N 1
ATOM 673 C CA . ALA A 1 84 ? -3.573 -17.801 0.591 1.00 95.12 84 ALA A CA 1
ATOM 674 C C . ALA A 1 84 ? -2.655 -16.928 -0.270 1.00 95.12 84 ALA A C 1
ATOM 676 O O . ALA A 1 84 ? -1.904 -16.111 0.254 1.00 95.12 84 ALA A O 1
ATOM 677 N N . VAL A 1 85 ? -2.745 -17.046 -1.592 1.00 96.00 85 VAL A N 1
ATOM 678 C CA . VAL A 1 85 ? -2.119 -16.110 -2.530 1.00 96.00 85 VAL A CA 1
ATOM 679 C C . VAL A 1 85 ? -3.200 -15.178 -3.068 1.00 96.00 85 VAL A C 1
ATOM 681 O O . VAL A 1 85 ? -4.110 -15.595 -3.788 1.00 96.00 85 VAL A O 1
ATOM 684 N N . ASN A 1 86 ? -3.121 -13.913 -2.670 1.00 95.56 86 ASN A N 1
ATOM 685 C CA . ASN A 1 86 ? -4.097 -12.874 -2.954 1.00 95.56 86 ASN A CA 1
ATOM 686 C C . ASN A 1 86 ? -3.579 -11.930 -4.043 1.00 95.56 86 ASN A C 1
ATOM 688 O O . ASN A 1 86 ? -2.420 -11.524 -4.027 1.00 95.56 86 ASN A O 1
ATOM 692 N N . LEU A 1 87 ? -4.467 -11.518 -4.939 1.00 93.56 87 LEU A N 1
ATOM 693 C CA . LEU A 1 87 ? -4.251 -10.491 -5.947 1.00 93.56 87 LEU A CA 1
ATOM 694 C C . LEU A 1 87 ? -5.126 -9.278 -5.593 1.00 93.56 87 LEU A C 1
ATOM 696 O O . LEU A 1 87 ? -6.341 -9.292 -5.806 1.00 93.56 87 LEU A O 1
ATOM 700 N N . ILE A 1 88 ? -4.513 -8.252 -5.000 1.00 91.56 88 ILE A N 1
ATOM 701 C CA . ILE A 1 88 ? -5.194 -7.113 -4.372 1.00 91.56 88 ILE A CA 1
ATOM 702 C C . ILE A 1 88 ? -4.938 -5.859 -5.198 1.00 91.56 88 ILE A C 1
ATOM 704 O O . ILE A 1 88 ? -3.813 -5.369 -5.267 1.00 91.56 88 ILE A O 1
ATOM 708 N N . TYR A 1 89 ? -5.989 -5.331 -5.830 1.00 81.06 89 TYR A N 1
ATOM 709 C CA . TYR A 1 89 ? -5.839 -4.178 -6.710 1.00 81.06 89 TYR A CA 1
ATOM 710 C C . TYR A 1 89 ? -5.904 -2.903 -5.885 1.00 81.06 89 TYR A C 1
ATOM 712 O O . TYR A 1 89 ? -6.966 -2.524 -5.377 1.00 81.06 89 TYR A O 1
ATOM 720 N N . ASP A 1 90 ? -4.770 -2.224 -5.803 1.00 73.44 90 ASP A N 1
ATOM 721 C CA . ASP A 1 90 ? -4.664 -0.896 -5.225 1.00 73.44 90 ASP A CA 1
ATOM 722 C C . ASP A 1 90 ? -3.931 0.065 -6.168 1.00 73.44 90 ASP A C 1
ATOM 724 O O . ASP A 1 90 ? -3.734 -0.210 -7.356 1.00 73.44 90 ASP A O 1
ATOM 728 N N . TYR A 1 91 ? -3.546 1.222 -5.633 1.00 55.22 91 TYR A N 1
ATOM 729 C CA . TYR A 1 91 ? -2.868 2.267 -6.387 1.00 55.22 91 TYR A CA 1
ATOM 730 C C . TYR A 1 91 ? -1.588 1.780 -7.091 1.00 55.22 91 TYR A C 1
ATOM 732 O O . TYR A 1 91 ? -1.185 2.385 -8.083 1.00 55.22 91 TYR A O 1
ATOM 740 N N . ARG A 1 92 ? -0.938 0.709 -6.611 1.00 62.56 92 ARG A N 1
ATOM 741 C CA . ARG A 1 92 ? 0.269 0.136 -7.222 1.00 62.56 92 ARG A CA 1
ATOM 742 C C . ARG A 1 92 ? -0.052 -0.474 -8.586 1.00 62.56 92 ARG A C 1
ATOM 744 O O . ARG A 1 92 ? 0.604 -0.113 -9.557 1.00 62.56 92 ARG A O 1
ATOM 751 N N . GLN A 1 93 ? -1.108 -1.285 -8.692 1.00 69.75 93 GLN A N 1
ATOM 752 C CA . GLN A 1 93 ? -1.558 -1.842 -9.974 1.00 69.75 93 GLN A CA 1
ATOM 753 C C . GLN A 1 93 ? -2.203 -0.792 -10.891 1.00 69.75 93 GLN A C 1
ATOM 755 O O . GLN A 1 93 ? -2.033 -0.852 -12.113 1.00 69.75 93 GLN A O 1
ATOM 760 N N . GLU A 1 94 ? -2.943 0.168 -10.327 1.00 60.22 94 GLU A N 1
ATOM 761 C CA . GLU A 1 94 ? -3.540 1.276 -11.090 1.00 60.22 94 GLU A CA 1
ATOM 762 C C . GLU A 1 94 ? -2.467 2.076 -11.827 1.00 60.22 94 GLU A C 1
ATOM 764 O O . GLU A 1 94 ? -2.592 2.351 -13.021 1.00 60.22 94 GLU A O 1
ATOM 769 N N . VAL A 1 95 ? -1.367 2.363 -11.131 1.00 52.94 95 VAL A N 1
ATOM 770 C CA . VAL A 1 95 ? -0.186 2.986 -11.719 1.00 52.94 95 VAL A CA 1
ATOM 771 C C . VAL A 1 95 ? 0.367 2.110 -12.835 1.00 52.94 95 VAL A C 1
ATOM 773 O O . VAL A 1 95 ? 0.459 2.596 -13.954 1.00 52.94 95 VAL A O 1
ATOM 776 N N . THR A 1 96 ? 0.694 0.839 -12.583 1.00 58.12 96 THR A N 1
ATOM 777 C CA . THR A 1 96 ? 1.284 -0.058 -13.600 1.00 58.12 96 THR A CA 1
ATOM 778 C C . THR A 1 96 ? 0.423 -0.160 -14.859 1.00 58.12 96 THR A C 1
ATOM 780 O O . THR A 1 96 ? 0.953 -0.155 -15.969 1.00 58.12 96 THR A O 1
ATOM 783 N N . SER A 1 97 ? -0.901 -0.141 -14.700 1.00 57.09 97 SER A N 1
ATOM 784 C CA . SER A 1 97 ? -1.855 -0.114 -15.816 1.00 57.09 97 SER A CA 1
ATOM 785 C C . SER A 1 97 ? -1.800 1.218 -16.579 1.00 57.09 97 SER A C 1
ATOM 787 O O . SER A 1 97 ? -1.627 1.223 -17.795 1.00 57.09 97 SER A O 1
ATOM 789 N N . ALA A 1 98 ? -1.844 2.355 -15.874 1.00 52.28 98 ALA A N 1
ATOM 790 C CA . ALA A 1 98 ? -1.730 3.684 -16.482 1.00 52.28 98 ALA A CA 1
ATOM 791 C C . ALA A 1 98 ? -0.377 3.909 -17.189 1.00 52.28 98 ALA A C 1
ATOM 793 O O . ALA A 1 98 ? -0.302 4.654 -18.166 1.00 52.28 98 ALA A O 1
ATOM 794 N N . LEU A 1 99 ? 0.695 3.256 -16.724 1.00 48.81 99 LEU A N 1
ATOM 795 C CA . LEU A 1 99 ? 2.007 3.295 -17.373 1.00 48.81 99 LEU A CA 1
ATOM 796 C C . LEU A 1 99 ? 2.000 2.624 -18.749 1.00 48.81 99 LEU A C 1
ATOM 798 O O . LEU A 1 99 ? 2.641 3.148 -19.658 1.00 48.81 99 LEU A O 1
ATOM 802 N N . SER A 1 100 ? 1.266 1.518 -18.910 1.00 53.59 100 SER A N 1
ATOM 803 C CA . SER A 1 100 ? 1.118 0.838 -20.204 1.00 53.59 100 SER A CA 1
ATOM 804 C C . SER A 1 100 ? 0.396 1.712 -21.237 1.00 53.59 100 SER A C 1
ATOM 806 O O . SER A 1 100 ? 0.692 1.623 -22.425 1.00 53.59 100 SER A O 1
ATOM 808 N N . ASP A 1 101 ? -0.526 2.570 -20.795 1.00 47.56 101 ASP A N 1
ATOM 809 C CA . ASP A 1 101 ? -1.332 3.424 -21.678 1.00 47.56 101 ASP A CA 1
ATOM 810 C C . ASP A 1 101 ? -0.603 4.712 -22.112 1.00 47.56 101 ASP A C 1
ATOM 812 O O . ASP A 1 101 ? -0.943 5.323 -23.128 1.00 47.56 101 ASP A O 1
ATOM 816 N N . LEU A 1 102 ? 0.413 5.144 -21.355 1.00 41.09 102 LEU A N 1
ATOM 817 C CA . LEU A 1 102 ? 1.110 6.425 -21.542 1.00 41.09 102 LEU A CA 1
ATOM 818 C C . LEU A 1 102 ? 2.391 6.346 -22.396 1.00 41.09 102 LEU A C 1
ATOM 820 O O . LEU A 1 102 ? 3.056 7.371 -22.571 1.00 41.09 102 LEU A O 1
ATOM 824 N N . GLU A 1 103 ? 2.727 5.191 -22.981 1.00 47.16 103 GLU A N 1
ATOM 825 C CA . GLU A 1 103 ? 3.947 4.966 -23.788 1.00 47.16 103 GLU A CA 1
ATOM 826 C C . GLU A 1 103 ? 4.113 5.892 -25.026 1.00 47.16 103 GLU A C 1
ATOM 828 O O . GLU A 1 103 ? 5.148 5.837 -25.689 1.00 47.16 103 GLU A O 1
ATOM 833 N N . GLY A 1 104 ? 3.160 6.782 -25.344 1.00 45.62 104 GLY A N 1
ATOM 834 C CA . GLY A 1 104 ? 3.129 7.522 -26.616 1.00 45.62 104 GLY A CA 1
ATOM 835 C C . GLY A 1 104 ? 3.333 9.052 -26.637 1.00 45.62 104 GLY A C 1
ATOM 836 O O . GLY A 1 104 ? 3.352 9.585 -27.743 1.00 45.62 104 GLY A O 1
ATOM 837 N N . VAL A 1 105 ? 3.419 9.802 -25.518 1.00 50.22 105 VAL A N 1
ATOM 838 C CA . VAL A 1 105 ? 3.008 11.244 -25.558 1.00 50.22 105 VAL A CA 1
ATOM 839 C C . VAL A 1 105 ? 4.019 12.327 -25.108 1.00 50.22 105 VAL A C 1
ATOM 841 O O . VAL A 1 105 ? 3.723 13.506 -25.268 1.00 50.22 105 VAL A O 1
ATOM 844 N N . VAL A 1 106 ? 5.221 12.041 -24.594 1.00 53.84 106 VAL A N 1
ATOM 845 C CA . VAL A 1 106 ? 6.017 13.109 -23.928 1.00 53.84 106 VAL A CA 1
ATOM 846 C C . VAL A 1 106 ? 7.317 13.487 -24.657 1.00 53.84 106 VAL A C 1
ATOM 848 O O . VAL A 1 106 ? 8.185 12.640 -24.863 1.00 53.84 106 VAL A O 1
ATOM 851 N N . GLU A 1 107 ? 7.461 14.786 -24.958 1.00 55.22 107 GLU A N 1
ATOM 852 C CA . GLU A 1 107 ? 8.641 15.449 -25.547 1.00 55.22 107 GLU A CA 1
ATOM 853 C C . GLU A 1 107 ? 9.897 15.274 -24.661 1.00 55.22 107 GLU A C 1
ATOM 855 O O . GLU A 1 107 ? 9.820 15.307 -23.430 1.00 55.22 107 GLU A O 1
ATOM 860 N N . GLU A 1 108 ? 11.052 15.004 -25.275 1.00 58.41 108 GLU A N 1
ATOM 861 C CA . GLU A 1 108 ? 12.228 14.431 -24.602 1.00 58.41 108 GLU A CA 1
ATOM 862 C C . GLU A 1 108 ? 13.398 15.432 -24.537 1.00 58.41 108 GLU A C 1
ATOM 864 O O . GLU A 1 108 ? 14.259 15.439 -25.415 1.00 58.41 108 GLU A O 1
ATOM 869 N N . ASP A 1 109 ? 13.455 16.281 -23.498 1.00 66.50 109 ASP A N 1
ATOM 870 C CA . ASP A 1 109 ? 14.601 17.175 -23.238 1.00 66.50 109 ASP A CA 1
ATOM 871 C C . ASP A 1 109 ? 15.044 17.233 -21.753 1.00 66.50 109 ASP A C 1
ATOM 873 O O . ASP A 1 109 ? 14.315 16.861 -20.827 1.00 66.50 109 ASP A O 1
ATOM 877 N N . GLU A 1 110 ? 16.290 17.671 -21.513 1.00 66.25 110 GLU A N 1
ATOM 878 C CA . GLU A 1 110 ? 16.917 17.692 -20.178 1.00 66.25 110 GLU A CA 1
ATOM 879 C C . GLU A 1 110 ? 16.272 18.716 -19.225 1.00 66.25 110 GLU A C 1
ATOM 881 O O . GLU A 1 110 ? 16.206 18.493 -18.013 1.00 66.25 110 GLU A O 1
ATOM 886 N N . VAL A 1 111 ? 15.745 19.823 -19.756 1.00 68.44 111 VAL A N 1
ATOM 887 C CA . VAL A 1 111 ? 15.082 20.870 -18.960 1.00 68.44 111 VAL A CA 1
ATOM 888 C C . VAL A 1 111 ? 13.782 20.333 -18.361 1.00 68.44 111 VAL A C 1
ATOM 890 O O . VAL A 1 111 ? 13.528 20.502 -17.164 1.00 68.44 111 VAL A O 1
ATOM 893 N N . THR A 1 112 ? 12.999 19.619 -19.168 1.00 65.06 112 THR A N 1
ATOM 894 C CA . THR A 1 112 ? 11.769 18.937 -18.757 1.00 65.06 112 THR A CA 1
ATOM 895 C C . THR A 1 112 ? 12.062 17.875 -17.703 1.00 65.06 112 THR A C 1
ATOM 897 O O . THR A 1 112 ? 11.372 17.802 -16.684 1.00 65.06 112 THR A O 1
ATOM 900 N N . TYR A 1 113 ? 13.138 17.104 -17.883 1.00 71.12 113 TYR A N 1
ATOM 901 C CA . TYR A 1 113 ? 13.583 16.127 -16.890 1.00 71.12 113 TYR A CA 1
ATOM 902 C C . TYR A 1 113 ? 13.886 16.770 -15.524 1.00 71.12 113 TYR A C 1
ATOM 904 O O . TYR A 1 113 ? 13.367 16.322 -14.498 1.00 71.12 113 TYR A O 1
ATOM 912 N N . GLN A 1 114 ? 14.680 17.847 -15.486 1.00 68.94 114 GLN A N 1
ATOM 913 C CA . GLN A 1 114 ? 15.033 18.510 -14.222 1.00 68.94 114 GLN A CA 1
ATOM 914 C C . GLN A 1 114 ? 13.814 19.135 -13.528 1.00 68.94 114 GLN A C 1
ATOM 916 O O . GLN A 1 114 ? 13.687 19.040 -12.303 1.00 68.94 114 GLN A O 1
ATOM 921 N N . ALA A 1 115 ? 12.889 19.722 -14.293 1.00 68.69 115 ALA A N 1
ATOM 922 C CA . ALA A 1 115 ? 11.651 20.283 -13.754 1.00 68.69 115 ALA A CA 1
ATOM 923 C C . ALA A 1 115 ? 10.763 19.204 -13.107 1.00 68.69 115 ALA A C 1
ATOM 925 O O . ALA A 1 115 ? 10.302 19.367 -11.973 1.00 68.69 115 ALA A O 1
ATOM 926 N N . LEU A 1 116 ? 10.576 18.066 -13.784 1.00 70.19 116 LEU A N 1
ATOM 927 C CA . LEU A 1 116 ? 9.816 16.933 -13.249 1.00 70.19 116 LEU A CA 1
ATOM 928 C C . LEU A 1 116 ? 10.492 16.314 -12.021 1.00 70.19 116 LEU A C 1
ATOM 930 O O . LEU A 1 116 ? 9.810 15.919 -11.074 1.00 70.19 116 LEU A O 1
ATOM 934 N N . ARG A 1 117 ? 11.829 16.288 -11.988 1.00 76.75 117 ARG A N 1
ATOM 935 C CA . ARG A 1 117 ? 12.594 15.783 -10.843 1.00 76.75 117 ARG A CA 1
ATOM 936 C C . ARG A 1 117 ? 12.402 16.669 -9.617 1.00 76.75 117 ARG A C 1
ATOM 938 O O . ARG A 1 117 ? 12.189 16.152 -8.522 1.00 76.75 117 ARG A O 1
ATOM 945 N N . ALA A 1 118 ? 12.435 17.989 -9.793 1.00 71.56 118 ALA A N 1
ATOM 946 C CA . ALA A 1 118 ? 12.150 18.934 -8.717 1.00 71.56 118 ALA A CA 1
ATOM 947 C C . ALA A 1 118 ? 10.718 18.763 -8.179 1.00 71.56 118 ALA A C 1
ATOM 949 O O . ALA A 1 118 ? 10.521 18.723 -6.961 1.00 71.56 118 ALA A O 1
ATOM 950 N N . LYS A 1 119 ? 9.734 18.576 -9.073 1.00 73.94 119 LYS A N 1
ATOM 951 C CA . LYS A 1 119 ? 8.344 18.288 -8.689 1.00 73.94 119 LYS A CA 1
ATOM 952 C C . LYS A 1 119 ? 8.230 16.988 -7.883 1.00 73.94 119 LYS A C 1
ATOM 954 O O . LYS A 1 119 ? 7.604 16.995 -6.826 1.00 73.94 119 LYS A O 1
ATOM 959 N N . TYR A 1 120 ? 8.878 15.910 -8.328 1.00 80.50 120 TYR A N 1
ATOM 960 C CA . TYR A 1 120 ? 8.917 14.629 -7.611 1.00 80.50 120 TYR A CA 1
ATOM 961 C C . TYR A 1 120 ? 9.455 14.781 -6.181 1.00 80.50 120 TYR A C 1
ATOM 963 O O . TYR A 1 120 ? 8.814 14.330 -5.234 1.00 80.50 120 TYR A O 1
ATOM 971 N N . VAL A 1 121 ? 10.597 15.457 -6.007 1.00 78.56 121 VAL A N 1
ATOM 972 C CA . VAL A 1 121 ? 11.205 15.664 -4.679 1.00 78.56 121 VAL A CA 1
ATOM 973 C C . VAL A 1 121 ? 10.272 16.454 -3.757 1.00 78.56 121 VAL A C 1
ATOM 975 O O . VAL A 1 121 ? 10.110 16.094 -2.588 1.00 78.56 121 VAL A O 1
ATOM 978 N N . SER A 1 122 ? 9.634 17.506 -4.280 1.00 77.06 122 SER A N 1
ATOM 979 C CA . SER A 1 122 ? 8.661 18.299 -3.524 1.00 77.06 122 SER A CA 1
ATOM 980 C C . SER A 1 122 ? 7.474 17.446 -3.075 1.00 77.06 122 SER A C 1
ATOM 982 O O . SER A 1 122 ? 7.143 17.426 -1.891 1.00 77.06 122 SER A O 1
ATOM 984 N N . LEU A 1 123 ? 6.871 16.696 -4.000 1.00 79.38 123 LEU A N 1
ATOM 985 C CA . LEU A 1 123 ? 5.685 15.891 -3.724 1.00 79.38 123 LEU A CA 1
ATOM 986 C C . LEU A 1 123 ? 5.979 14.729 -2.764 1.00 79.38 123 LEU A C 1
ATOM 988 O O . LEU A 1 123 ? 5.199 14.477 -1.852 1.00 79.38 123 LEU A O 1
ATOM 992 N N . LYS A 1 124 ? 7.139 14.069 -2.894 1.00 81.44 124 LYS A N 1
ATOM 993 C CA . LYS A 1 124 ? 7.578 13.025 -1.950 1.00 81.44 124 LYS A CA 1
ATOM 994 C C . LYS A 1 124 ? 7.795 13.584 -0.543 1.00 81.44 124 LYS A C 1
ATOM 996 O O . LYS A 1 124 ? 7.456 12.922 0.435 1.00 81.44 124 LYS A O 1
ATOM 1001 N N . THR A 1 125 ? 8.318 14.805 -0.428 1.00 82.56 125 THR A N 1
ATOM 1002 C CA . THR A 1 125 ? 8.470 15.485 0.868 1.00 82.56 125 THR A CA 1
ATOM 1003 C C . THR A 1 125 ? 7.112 15.766 1.507 1.00 82.56 125 THR A C 1
ATOM 1005 O O . THR A 1 125 ? 6.926 15.512 2.698 1.00 82.56 125 THR A O 1
ATOM 1008 N N . GLU A 1 126 ? 6.153 16.259 0.721 1.00 81.69 126 GLU A N 1
ATOM 1009 C CA . GLU A 1 126 ? 4.793 16.510 1.196 1.00 81.69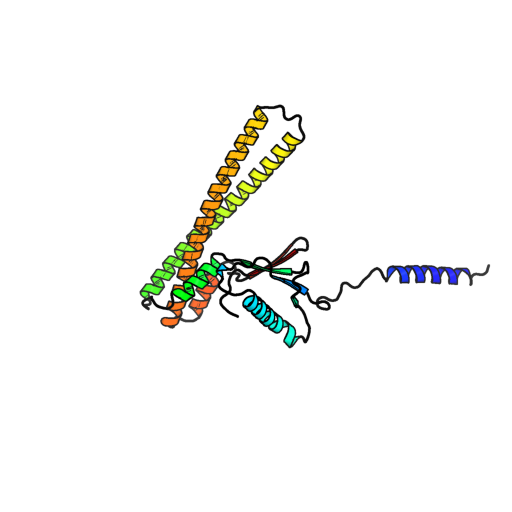 126 GLU A CA 1
ATOM 1010 C C . GLU A 1 126 ? 4.094 15.209 1.609 1.00 81.69 126 GLU A C 1
ATOM 1012 O O . GLU A 1 126 ? 3.510 15.157 2.689 1.00 81.69 126 GLU A O 1
ATOM 1017 N N . TYR A 1 127 ? 4.224 14.148 0.804 1.00 86.06 127 TYR A N 1
ATOM 1018 C CA . TYR A 1 127 ? 3.673 12.825 1.103 1.00 86.06 127 TYR A CA 1
ATOM 1019 C C . TYR A 1 127 ? 4.205 12.295 2.432 1.00 86.06 127 TYR A C 1
ATOM 1021 O O . TYR A 1 127 ? 3.421 11.953 3.308 1.00 86.06 127 TYR A O 1
ATOM 1029 N N . ASN A 1 128 ? 5.527 12.295 2.629 1.00 82.69 128 ASN A N 1
ATOM 1030 C CA . ASN A 1 128 ? 6.132 11.788 3.863 1.00 82.69 128 ASN A CA 1
ATOM 1031 C C . ASN A 1 128 ? 5.650 12.572 5.096 1.00 82.69 128 ASN A C 1
ATOM 1033 O O . ASN A 1 128 ? 5.396 11.991 6.150 1.00 82.69 128 ASN A O 1
ATOM 1037 N N . ARG A 1 129 ? 5.497 13.898 4.969 1.00 88.12 129 ARG A N 1
ATOM 1038 C CA . ARG A 1 129 ? 4.958 14.745 6.041 1.00 88.12 129 ARG A CA 1
ATOM 1039 C C . ARG A 1 129 ? 3.493 14.413 6.339 1.00 88.12 129 ARG A C 1
ATOM 1041 O O . ARG A 1 129 ? 3.123 14.319 7.510 1.00 88.12 129 ARG A O 1
ATOM 1048 N N . ALA A 1 130 ? 2.670 14.284 5.301 1.00 85.19 130 ALA A N 1
ATOM 1049 C CA . ALA A 1 130 ? 1.257 13.953 5.438 1.00 85.19 130 ALA A CA 1
ATOM 1050 C C . ALA A 1 130 ? 1.074 12.553 6.043 1.00 85.19 130 ALA A C 1
ATOM 1052 O O . ALA A 1 130 ? 0.282 12.406 6.968 1.00 85.19 130 ALA A O 1
ATOM 1053 N N . ASN A 1 131 ? 1.871 11.570 5.614 1.00 86.31 131 ASN A N 1
ATOM 1054 C CA . ASN A 1 131 ? 1.840 10.207 6.142 1.00 86.31 131 ASN A CA 1
ATOM 1055 C C . ASN A 1 131 ? 2.181 10.179 7.633 1.00 86.31 131 ASN A C 1
ATOM 1057 O O . ASN A 1 131 ? 1.441 9.607 8.416 1.00 86.31 131 ASN A O 1
ATOM 1061 N N . GLY A 1 132 ? 3.236 10.888 8.053 1.00 84.75 132 GLY A N 1
ATOM 1062 C CA . GLY A 1 132 ? 3.580 10.971 9.476 1.00 84.75 132 GLY A CA 1
ATOM 1063 C C . GLY A 1 132 ? 2.499 11.641 10.335 1.00 84.75 132 GLY A C 1
ATOM 1064 O O . GLY A 1 132 ? 2.362 11.322 11.511 1.00 84.75 132 GLY A O 1
ATOM 1065 N N . THR A 1 133 ? 1.717 12.562 9.759 1.00 90.69 133 THR A N 1
ATOM 1066 C CA . THR A 1 133 ? 0.562 13.169 10.446 1.00 90.69 133 THR A CA 1
ATOM 1067 C C . THR A 1 133 ? -0.611 12.190 10.529 1.00 90.69 133 THR A C 1
ATOM 1069 O O . THR A 1 133 ? -1.216 12.066 11.588 1.00 90.69 133 THR A O 1
ATOM 1072 N N . TYR A 1 134 ? -0.895 11.468 9.444 1.00 88.31 134 TYR A N 1
ATOM 1073 C CA . TYR A 1 134 ? -1.911 10.418 9.407 1.00 88.31 134 TYR A CA 1
ATOM 1074 C C . TYR A 1 134 ? -1.618 9.309 10.426 1.00 88.31 134 TYR A C 1
ATOM 1076 O O . TYR A 1 134 ? -2.478 8.990 11.241 1.00 88.31 134 TYR A O 1
ATOM 1084 N N . ASP A 1 135 ? -0.382 8.800 10.466 1.00 84.88 135 ASP A N 1
ATOM 1085 C CA . ASP A 1 135 ? 0.036 7.759 11.415 1.00 84.88 135 ASP A CA 1
ATOM 1086 C C . ASP A 1 135 ? -0.154 8.209 12.874 1.00 84.88 135 ASP A C 1
ATOM 1088 O O . ASP A 1 135 ? -0.582 7.426 13.726 1.00 84.88 135 ASP A O 1
ATOM 1092 N N . ALA A 1 136 ? 0.120 9.486 13.166 1.00 90.12 136 ALA A N 1
ATOM 1093 C CA . ALA A 1 136 ? -0.107 10.059 14.488 1.00 90.12 136 ALA A CA 1
ATOM 1094 C C . ALA A 1 136 ? -1.602 10.099 14.850 1.00 90.12 136 ALA A C 1
ATOM 1096 O O . ALA A 1 136 ? -1.963 9.721 15.966 1.00 90.12 136 ALA A O 1
ATOM 1097 N N . TYR A 1 137 ? -2.473 10.495 13.915 1.00 87.31 137 TYR A N 1
ATOM 1098 C CA . TYR A 1 137 ? -3.921 10.507 14.140 1.00 87.31 137 TYR A CA 1
ATOM 1099 C C . TYR A 1 137 ? -4.517 9.107 14.271 1.00 87.31 137 TYR A C 1
ATOM 1101 O O . TYR A 1 137 ? -5.368 8.893 15.129 1.00 87.31 137 TYR A O 1
ATOM 1109 N N . VAL A 1 138 ? -4.037 8.131 13.496 1.00 86.75 138 VAL A N 1
ATOM 1110 C CA . VAL A 1 138 ? -4.420 6.721 13.669 1.00 86.75 138 VAL A CA 1
ATOM 1111 C C . VAL A 1 138 ? -4.022 6.224 15.062 1.00 86.75 138 VAL A C 1
ATOM 1113 O O . VAL A 1 138 ? -4.798 5.525 15.717 1.00 86.75 138 VAL A O 1
ATOM 1116 N N . GLY A 1 139 ? -2.832 6.598 15.542 1.00 86.44 139 GLY A N 1
ATOM 1117 C CA . GLY A 1 139 ? -2.387 6.302 16.904 1.00 86.44 139 GLY A CA 1
ATOM 1118 C C . GLY A 1 139 ? -3.331 6.870 17.967 1.00 86.44 139 GLY A C 1
ATOM 1119 O O . GLY A 1 139 ? -3.811 6.123 18.820 1.00 86.44 139 GLY A O 1
ATOM 1120 N N . GLU A 1 140 ? -3.647 8.162 17.878 1.00 93.50 140 GLU A N 1
ATOM 1121 C CA . GLU A 1 140 ? -4.556 8.846 18.807 1.00 93.50 140 GLU A CA 1
ATOM 1122 C C . GLU A 1 140 ? -5.968 8.241 18.785 1.00 93.50 140 GLU A C 1
ATOM 1124 O O . GLU A 1 140 ? -6.512 7.899 19.838 1.00 93.50 140 GLU A O 1
ATOM 1129 N N . PHE A 1 141 ? -6.527 8.010 17.596 1.00 92.62 141 PHE A N 1
ATOM 1130 C CA . PHE A 1 141 ? -7.827 7.364 17.422 1.00 92.62 141 PHE A CA 1
ATOM 1131 C C . PHE A 1 141 ? -7.873 5.983 18.091 1.00 92.62 141 PHE A C 1
ATOM 1133 O O . PHE A 1 141 ? -8.820 5.663 18.812 1.00 92.62 141 PHE A O 1
ATOM 1140 N N . ASN A 1 142 ? -6.839 5.158 17.901 1.00 88.81 142 ASN A N 1
ATOM 1141 C CA . ASN A 1 142 ? -6.779 3.823 18.496 1.00 88.81 142 ASN A CA 1
ATOM 1142 C C . ASN A 1 142 ? -6.769 3.874 20.031 1.00 88.81 142 ASN A C 1
ATOM 1144 O O . ASN A 1 142 ? -7.432 3.059 20.681 1.00 88.81 142 ASN A O 1
ATOM 1148 N N . GLU A 1 143 ? -6.062 4.841 20.621 1.00 93.88 143 GLU A N 1
ATOM 1149 C CA . GLU A 1 143 ? -6.067 5.058 22.070 1.00 93.88 143 GLU A CA 1
ATOM 1150 C C . GLU A 1 143 ? -7.454 5.479 22.580 1.00 93.88 143 GLU A C 1
ATOM 1152 O O . GLU A 1 143 ? -7.947 4.910 23.565 1.00 93.88 143 GLU A O 1
ATOM 1157 N N . GLN A 1 144 ? -8.114 6.419 21.894 1.00 93.44 144 GLN A N 1
ATOM 1158 C CA . GLN A 1 144 ? -9.457 6.882 22.256 1.00 93.44 144 GLN A CA 1
ATOM 1159 C C . GLN A 1 144 ? -10.507 5.784 22.096 1.00 93.44 144 GLN A C 1
ATOM 1161 O O . GLN A 1 144 ? -11.320 5.560 22.997 1.00 93.44 144 GLN A O 1
ATOM 1166 N N . ASN A 1 145 ? -10.450 5.018 21.009 1.00 93.50 145 ASN A N 1
ATOM 1167 C CA . ASN A 1 145 ? -11.343 3.889 20.796 1.00 93.50 145 ASN A CA 1
ATOM 1168 C C . ASN A 1 145 ? -11.135 2.814 21.878 1.00 93.50 145 ASN A C 1
ATOM 1170 O O . ASN A 1 145 ? -12.104 2.319 22.452 1.00 93.50 145 ASN A O 1
ATOM 1174 N N . ALA A 1 146 ? -9.893 2.502 22.262 1.00 94.50 146 ALA A N 1
ATOM 1175 C CA . ALA A 1 146 ? -9.622 1.561 23.354 1.00 94.50 146 ALA A CA 1
ATOM 1176 C C . ALA A 1 146 ? -10.139 2.059 24.720 1.00 94.50 146 ALA A C 1
ATOM 1178 O O . ALA A 1 146 ? -10.562 1.264 25.570 1.00 94.50 146 ALA A O 1
ATOM 1179 N N . LEU A 1 147 ? -10.109 3.371 24.971 1.00 94.88 147 LEU A N 1
ATOM 1180 C CA . LEU A 1 147 ? -10.751 3.972 26.143 1.00 94.88 147 LEU A CA 1
ATOM 1181 C C . LEU A 1 147 ? -12.273 3.819 26.070 1.00 94.88 147 LEU A C 1
ATOM 1183 O O . LEU A 1 147 ? -12.869 3.318 27.025 1.00 94.88 147 LEU A O 1
ATOM 1187 N N . TYR A 1 148 ? -12.884 4.179 24.944 1.00 95.50 148 TYR A N 1
ATOM 1188 C CA . TYR A 1 148 ? -14.319 4.047 24.706 1.00 95.50 148 TYR A CA 1
ATOM 1189 C C . TYR A 1 148 ? -14.813 2.606 24.899 1.00 95.50 148 TYR A C 1
ATOM 1191 O O . TYR A 1 148 ? -15.751 2.383 25.667 1.00 95.50 148 TYR A O 1
ATOM 1199 N N . GLN A 1 149 ? -14.134 1.608 24.321 1.00 94.38 149 GLN A N 1
ATOM 1200 C CA . GLN A 1 149 ? -14.492 0.192 24.488 1.00 94.38 149 GLN A CA 1
ATOM 1201 C C . GLN A 1 149 ? -14.503 -0.227 25.965 1.00 94.38 149 GLN A C 1
ATOM 1203 O O . GLN A 1 149 ? -15.457 -0.852 26.434 1.00 94.38 149 GLN A O 1
ATOM 1208 N N . ARG A 1 150 ? -13.504 0.200 26.753 1.00 95.75 150 ARG A N 1
ATOM 1209 C CA . ARG A 1 150 ? -13.478 -0.054 28.206 1.00 95.75 150 ARG A CA 1
ATOM 1210 C C . ARG A 1 150 ? -14.648 0.607 28.936 1.00 95.75 150 ARG A C 1
ATOM 1212 O O . ARG A 1 150 ? -15.206 0.011 29.863 1.00 95.75 150 ARG A O 1
ATOM 1219 N N . GLN A 1 151 ? -15.038 1.819 28.538 1.00 93.44 151 GLN A N 1
ATOM 1220 C CA . GLN A 1 151 ? -16.196 2.500 29.120 1.00 93.44 151 GLN A CA 1
ATOM 1221 C C . GLN A 1 151 ? -17.509 1.771 28.787 1.00 93.44 151 GLN A C 1
ATOM 1223 O O . GLN A 1 151 ? -18.332 1.557 29.683 1.00 93.44 151 GLN A O 1
ATOM 1228 N N . VAL A 1 152 ? -17.680 1.336 27.534 1.00 94.06 152 VAL A N 1
ATOM 1229 C CA . VAL A 1 152 ? -18.839 0.555 27.073 1.00 94.06 152 VAL A CA 1
ATOM 1230 C C . VAL A 1 152 ? -18.931 -0.778 27.813 1.00 94.06 152 VAL A C 1
ATOM 1232 O O . VAL A 1 152 ? -20.002 -1.139 28.300 1.00 94.06 152 VAL A O 1
ATOM 1235 N N . GLU A 1 153 ? -17.821 -1.498 27.976 1.00 94.19 153 GLU A N 1
ATOM 1236 C CA . GLU A 1 153 ? -17.789 -2.739 28.753 1.00 94.19 153 GLU A CA 1
ATOM 1237 C C . GLU A 1 153 ? -18.201 -2.532 30.214 1.00 94.19 153 GLU A C 1
ATOM 1239 O O . GLU A 1 153 ? -18.990 -3.312 30.756 1.00 94.19 153 GLU A O 1
ATOM 1244 N N . SER A 1 154 ? -17.667 -1.491 30.859 1.00 91.56 154 SER A N 1
ATOM 1245 C CA . SER A 1 154 ? -17.992 -1.145 32.246 1.00 91.56 154 SER A CA 1
ATOM 1246 C C . SER A 1 154 ? -19.480 -0.823 32.403 1.00 91.56 154 SER A C 1
ATOM 1248 O O . SER A 1 154 ? -20.153 -1.365 33.285 1.00 91.56 154 SER A O 1
ATOM 1250 N N . TRP A 1 155 ? -20.029 -0.017 31.489 1.00 91.19 155 TRP A N 1
ATOM 1251 C CA . TRP A 1 155 ? -21.460 0.268 31.419 1.00 91.19 155 TRP A CA 1
ATOM 1252 C C . TRP A 1 155 ? -22.286 -1.006 31.233 1.00 91.19 155 TRP A C 1
ATOM 1254 O O . TRP A 1 155 ? -23.256 -1.231 31.960 1.00 91.19 155 TRP A O 1
ATOM 1264 N N . ASN A 1 156 ? -21.859 -1.883 30.322 1.00 90.00 156 ASN A N 1
ATOM 1265 C CA . ASN A 1 156 ? -22.553 -3.122 30.005 1.00 90.00 156 ASN A CA 1
ATOM 1266 C C . ASN A 1 156 ? -22.579 -4.119 31.169 1.00 90.00 156 ASN A C 1
ATOM 1268 O O . ASN A 1 156 ? -23.578 -4.830 31.310 1.00 90.00 156 ASN A O 1
ATOM 1272 N N . LYS A 1 157 ? -21.527 -4.159 31.994 1.00 92.00 157 LYS A N 1
ATOM 1273 C CA . LYS A 1 157 ? -21.439 -4.982 33.215 1.00 92.00 157 LYS A CA 1
ATOM 1274 C C . LYS A 1 157 ? -22.211 -4.372 34.399 1.00 92.00 157 LYS A C 1
ATOM 1276 O O . LYS A 1 157 ? -22.560 -5.089 35.335 1.00 92.00 157 LYS A O 1
ATOM 1281 N N . GLY A 1 158 ? -22.467 -3.063 34.377 1.00 87.81 158 GLY A N 1
ATOM 1282 C CA . GLY A 1 158 ? -23.176 -2.329 35.426 1.00 87.81 158 GLY A CA 1
ATOM 1283 C C . GLY A 1 158 ? -24.708 -2.390 35.335 1.00 87.81 158 GLY A C 1
ATOM 1284 O O . GLY A 1 158 ? -25.295 -3.079 34.506 1.00 87.81 158 GLY A O 1
ATOM 1285 N N . LYS A 1 159 ? -25.384 -1.613 36.195 1.00 85.31 159 LYS A N 1
ATOM 1286 C CA . LYS A 1 159 ? -26.861 -1.536 36.267 1.00 85.31 159 LYS A CA 1
ATOM 1287 C C . LYS A 1 159 ? -27.514 -0.691 35.155 1.00 85.31 159 LYS A C 1
ATOM 1289 O O . LYS A 1 159 ? -28.737 -0.600 35.133 1.00 85.31 159 LYS A O 1
ATOM 1294 N N . ARG A 1 160 ? -26.719 -0.069 34.268 1.00 87.00 160 ARG A N 1
ATOM 1295 C CA . ARG A 1 160 ? -27.148 0.700 33.074 1.00 87.00 160 ARG A CA 1
ATOM 1296 C C . ARG A 1 160 ? -28.252 1.745 33.313 1.00 87.00 160 ARG A C 1
ATOM 1298 O O . ARG A 1 160 ? -29.137 1.925 32.485 1.00 87.00 160 ARG A O 1
ATOM 1305 N N . ASN A 1 161 ? -28.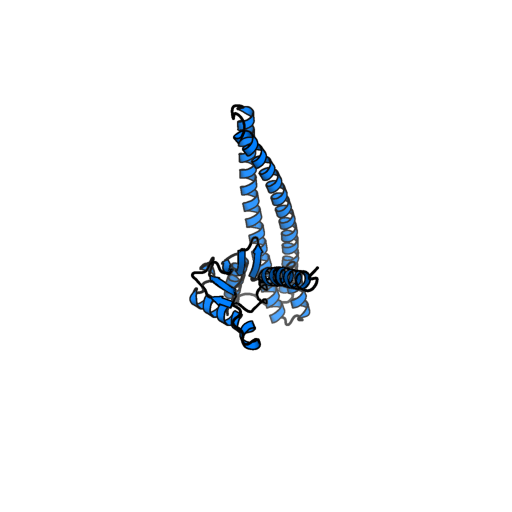235 2.421 34.458 1.00 89.81 161 ASN A N 1
ATOM 1306 C CA . ASN A 1 161 ? -29.314 3.323 34.883 1.00 89.81 161 ASN A CA 1
ATOM 1307 C C . ASN A 1 161 ? -28.911 4.807 34.952 1.00 89.81 161 ASN A C 1
ATOM 1309 O O . ASN A 1 161 ? -29.771 5.658 35.172 1.00 89.81 161 ASN A O 1
ATOM 1313 N N . SER A 1 162 ? -27.629 5.135 34.763 1.00 92.12 162 SER A N 1
ATOM 1314 C CA . SER A 1 162 ? -27.159 6.524 34.723 1.00 92.12 162 SER A CA 1
ATOM 1315 C C . SER A 1 162 ? -27.336 7.134 33.332 1.00 92.12 162 SER A C 1
ATOM 1317 O O . SER A 1 162 ? -26.560 6.865 32.416 1.00 92.12 162 SER A O 1
ATOM 1319 N N . LYS A 1 163 ? -28.344 7.998 33.183 1.00 92.38 163 LYS A N 1
ATOM 1320 C CA . LYS A 1 163 ? -28.575 8.759 31.947 1.00 92.38 163 LYS A CA 1
ATOM 1321 C C . LYS A 1 163 ? -27.343 9.574 31.531 1.00 92.38 163 LYS A C 1
ATOM 1323 O O . LYS A 1 163 ? -26.983 9.562 30.364 1.00 92.38 163 LYS A O 1
ATOM 1328 N N . GLU A 1 164 ? -26.667 10.203 32.489 1.00 92.25 164 GLU A N 1
ATOM 1329 C CA . GLU A 1 164 ? -25.458 11.001 32.245 1.00 92.25 164 GLU A CA 1
ATOM 1330 C C . GLU A 1 164 ? -24.318 10.158 31.652 1.00 92.25 164 GLU A C 1
ATOM 1332 O O . GLU A 1 164 ? -23.633 10.591 30.729 1.00 92.25 164 GLU A O 1
ATOM 1337 N N . GLN A 1 165 ? -24.123 8.933 32.150 1.00 89.94 165 GLN A N 1
ATOM 1338 C CA . GLN A 1 165 ? -23.089 8.040 31.625 1.00 89.94 165 GLN A CA 1
ATOM 1339 C C . GLN A 1 165 ? -23.419 7.567 30.204 1.00 89.94 165 GLN A C 1
ATOM 1341 O O . GLN A 1 165 ? -22.529 7.509 29.362 1.00 89.94 165 GLN A O 1
ATOM 1346 N N . PHE A 1 166 ? -24.689 7.267 29.927 1.00 92.12 166 PHE A N 1
ATOM 1347 C CA . PHE A 1 166 ? -25.136 6.921 28.579 1.00 92.12 166 PHE A CA 1
ATOM 1348 C C . PHE A 1 166 ? -24.946 8.084 27.594 1.00 92.12 166 PHE A C 1
ATOM 1350 O O . PHE A 1 166 ? -24.439 7.883 26.496 1.00 92.12 166 PHE A O 1
ATOM 1357 N N . GLU A 1 167 ? -25.293 9.308 27.999 1.00 94.75 167 GLU A N 1
ATOM 1358 C CA . GLU A 1 167 ? -25.116 10.504 27.166 1.00 94.75 167 GLU A CA 1
ATOM 1359 C C . GLU A 1 167 ? -23.640 10.787 26.853 1.00 94.75 167 GLU A C 1
ATOM 1361 O O . GLU A 1 167 ? -23.334 11.189 25.732 1.00 94.75 167 GLU A O 1
ATOM 1366 N N . ARG A 1 168 ? -22.719 10.521 27.792 1.00 93.75 168 ARG A N 1
ATOM 1367 C CA . ARG A 1 168 ? -21.269 10.596 27.531 1.00 93.75 168 ARG A CA 1
ATOM 1368 C C . ARG A 1 168 ? -20.810 9.561 26.509 1.00 93.75 168 ARG A C 1
ATOM 1370 O O . ARG A 1 168 ? -20.149 9.933 25.553 1.00 93.75 168 ARG A O 1
ATOM 1377 N N . LEU A 1 169 ? -21.221 8.299 26.657 1.00 94.56 169 LEU A N 1
ATOM 1378 C CA . LEU A 1 169 ? -20.889 7.249 25.685 1.00 94.56 169 LEU A CA 1
ATOM 1379 C C . LEU A 1 169 ? -21.404 7.579 24.277 1.00 94.56 169 LEU A C 1
ATOM 1381 O O . LEU A 1 169 ? -20.713 7.332 23.294 1.00 94.56 169 LEU A O 1
ATOM 1385 N N . GLU A 1 170 ? -22.602 8.153 24.159 1.00 95.50 170 GLU A N 1
ATOM 1386 C CA . GLU A 1 170 ? -23.124 8.592 22.861 1.00 95.50 170 GLU A CA 1
ATOM 1387 C C . GLU A 1 170 ? -22.367 9.793 22.282 1.00 95.50 170 GLU A C 1
ATOM 1389 O O . GLU A 1 170 ? -22.235 9.895 21.062 1.00 95.50 170 GLU A O 1
ATOM 1394 N N . ALA A 1 171 ? -21.875 10.705 23.123 1.00 95.94 171 ALA A N 1
ATOM 1395 C CA . ALA A 1 171 ? -21.027 11.805 22.675 1.00 95.94 171 ALA A CA 1
ATOM 1396 C C . ALA A 1 171 ? -19.670 11.288 22.172 1.00 95.94 171 ALA A C 1
ATOM 1398 O O . ALA A 1 171 ? -19.283 11.620 21.053 1.00 95.94 171 ALA A O 1
ATOM 1399 N N . ASP A 1 172 ? -19.012 10.420 22.943 1.00 92.75 172 ASP A N 1
ATOM 1400 C CA . ASP A 1 172 ? -17.726 9.810 22.588 1.00 92.75 172 ASP A CA 1
ATOM 1401 C C . ASP A 1 172 ? -17.840 8.998 21.288 1.00 92.75 172 ASP A C 1
ATOM 1403 O O . ASP A 1 172 ? -17.008 9.141 20.394 1.00 92.75 172 ASP A O 1
ATOM 1407 N N . ARG A 1 173 ? -18.921 8.217 21.121 1.00 95.69 173 ARG A N 1
ATOM 1408 C CA . ARG A 1 173 ? -19.194 7.473 19.879 1.00 95.69 173 ARG A CA 1
ATOM 1409 C C . ARG A 1 173 ? -19.240 8.394 18.660 1.00 95.69 173 ARG A C 1
ATOM 1411 O O . ARG A 1 173 ? -18.637 8.087 17.640 1.00 95.69 173 ARG A O 1
ATOM 1418 N N . LYS A 1 174 ? -19.952 9.522 18.758 1.00 96.69 174 LYS A N 1
ATOM 1419 C CA . LYS A 1 174 ? -20.084 10.480 17.648 1.00 96.69 174 LYS A CA 1
ATOM 1420 C C . LYS A 1 174 ? -18.768 11.166 17.302 1.00 96.69 174 LYS A C 1
ATOM 1422 O O . LYS A 1 174 ? -18.55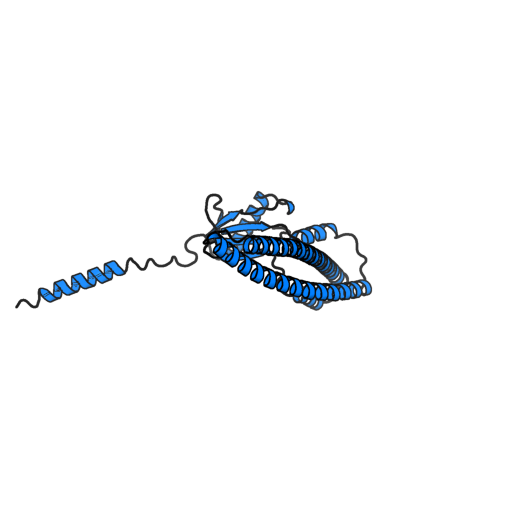5 11.481 16.137 1.00 96.69 174 LYS A O 1
ATOM 1427 N N . ILE A 1 175 ? -17.918 11.417 18.298 1.00 95.50 175 ILE A N 1
ATOM 1428 C CA . ILE A 1 175 ? -16.579 11.974 18.080 1.00 95.50 175 ILE A CA 1
ATOM 1429 C C . ILE A 1 175 ? -15.730 10.963 17.303 1.00 95.50 175 ILE A C 1
ATOM 1431 O O . ILE A 1 175 ? -15.226 11.306 16.240 1.00 95.50 175 ILE A O 1
ATOM 1435 N N . LEU A 1 176 ? -15.677 9.707 17.759 1.00 92.62 176 LEU A N 1
ATOM 1436 C CA . LEU A 1 176 ? -14.935 8.638 17.080 1.00 92.62 176 LEU A CA 1
ATOM 1437 C C . LEU A 1 176 ? -15.440 8.388 15.649 1.00 92.62 176 LEU A C 1
ATOM 1439 O O . LEU A 1 176 ? -14.646 8.159 14.744 1.00 92.62 176 LEU A O 1
ATOM 1443 N N . GLU A 1 177 ? -16.752 8.461 15.416 1.00 92.69 177 GLU A N 1
ATOM 1444 C CA . GLU A 1 177 ? -17.324 8.348 14.066 1.00 92.69 177 GLU A CA 1
ATOM 1445 C C . GLU A 1 177 ? -16.897 9.496 13.148 1.00 92.69 177 GLU A C 1
ATOM 1447 O O . GLU A 1 177 ? -16.611 9.263 11.976 1.00 92.69 177 GLU A O 1
ATOM 1452 N N . ALA A 1 178 ? -16.830 10.725 13.664 1.00 93.88 178 ALA A N 1
ATOM 1453 C CA . ALA A 1 178 ? -16.335 11.862 12.895 1.00 93.88 178 ALA A CA 1
ATOM 1454 C C . ALA A 1 178 ? -14.830 11.740 12.601 1.00 93.88 178 ALA A C 1
ATOM 1456 O O . ALA A 1 178 ? -14.398 12.067 11.498 1.00 93.88 178 ALA A O 1
ATOM 1457 N N . GLU A 1 179 ? -14.044 11.231 13.553 1.00 91.25 179 GLU A N 1
ATOM 1458 C CA . GLU A 1 179 ? -12.608 10.987 13.374 1.00 91.25 179 GLU A CA 1
ATOM 1459 C C . GLU A 1 179 ? -12.327 9.938 12.291 1.00 91.25 179 GLU A C 1
ATOM 1461 O O . GLU A 1 179 ? -11.427 10.144 11.480 1.00 91.25 179 GLU A O 1
ATOM 1466 N N . ILE A 1 180 ? -13.123 8.863 12.209 1.00 87.88 180 ILE A N 1
ATOM 1467 C CA . ILE A 1 180 ? -13.004 7.862 11.133 1.00 87.88 180 ILE A CA 1
ATOM 1468 C C . ILE A 1 180 ? -13.188 8.509 9.759 1.00 87.88 180 ILE A C 1
ATOM 1470 O O . ILE A 1 180 ? -12.379 8.276 8.866 1.00 87.88 180 ILE A O 1
ATOM 1474 N N . VAL A 1 181 ? -14.215 9.347 9.591 1.00 91.75 181 VAL A N 1
ATOM 1475 C CA . VAL A 1 181 ? -14.480 10.014 8.305 1.00 91.75 181 VAL A CA 1
ATOM 1476 C C . VAL A 1 181 ? -13.305 10.905 7.895 1.00 91.75 181 VAL A C 1
ATOM 1478 O O . VAL A 1 181 ? -12.932 10.936 6.723 1.00 91.75 181 VAL A O 1
ATOM 1481 N N . GLU A 1 182 ? -12.684 11.609 8.842 1.00 90.44 182 GLU A N 1
ATOM 1482 C CA . GLU A 1 182 ? -11.508 12.426 8.531 1.00 90.44 182 GLU A CA 1
ATOM 1483 C C . GLU A 1 182 ? -10.260 11.594 8.224 1.00 90.44 182 GLU A C 1
ATOM 1485 O O . GLU A 1 182 ? -9.490 11.956 7.329 1.00 90.44 182 GLU A O 1
ATOM 1490 N N . LEU A 1 183 ? -10.065 10.461 8.904 1.00 85.00 183 LEU A N 1
ATOM 1491 C CA . LEU A 1 183 ? -8.993 9.520 8.576 1.00 85.00 183 LEU A CA 1
ATOM 1492 C C . LEU A 1 183 ? -9.163 8.953 7.159 1.00 85.00 183 LEU A C 1
ATOM 1494 O O . LEU A 1 183 ? -8.195 8.942 6.401 1.00 85.00 183 LEU A O 1
ATOM 1498 N N . GLU A 1 184 ? -10.381 8.581 6.759 1.00 81.25 184 GLU A N 1
ATOM 1499 C CA . GLU A 1 184 ? -10.682 8.107 5.398 1.00 81.25 184 GLU A CA 1
ATOM 1500 C C . GLU A 1 184 ? -10.369 9.174 4.331 1.00 81.25 184 GLU A C 1
ATOM 1502 O O . GLU A 1 184 ? -9.796 8.874 3.279 1.00 81.25 184 GLU A O 1
ATOM 1507 N N . LEU A 1 185 ? -10.691 10.446 4.598 1.00 86.06 185 LEU A N 1
ATOM 1508 C CA . LEU A 1 185 ? -10.368 11.556 3.693 1.00 86.06 185 LEU A CA 1
ATOM 1509 C C . LEU A 1 185 ? -8.854 11.781 3.569 1.00 86.06 185 LEU A C 1
ATOM 1511 O O . LEU A 1 185 ? -8.348 12.042 2.471 1.00 86.06 185 LEU A O 1
ATOM 1515 N N . GLN A 1 186 ? -8.118 11.674 4.675 1.00 81.69 186 GLN A N 1
ATOM 1516 C CA . GLN A 1 186 ? -6.659 11.788 4.668 1.00 81.69 186 GLN A CA 1
ATOM 1517 C C . GLN A 1 186 ? -5.996 10.618 3.938 1.00 81.69 186 GLN A C 1
ATOM 1519 O O . GLN A 1 186 ? -5.084 10.845 3.140 1.00 81.69 186 GLN A O 1
ATOM 1524 N N . GLU A 1 187 ? -6.482 9.396 4.148 1.00 79.31 187 GLU A N 1
ATOM 1525 C CA . GLU A 1 187 ? -6.023 8.204 3.436 1.00 79.31 187 GLU A CA 1
ATOM 1526 C C . GLU A 1 187 ? -6.252 8.347 1.923 1.00 79.31 187 GLU A C 1
ATOM 1528 O O . GLU A 1 187 ? -5.339 8.122 1.123 1.00 79.31 187 GLU A O 1
ATOM 1533 N N . ALA A 1 188 ? -7.434 8.811 1.505 1.00 77.75 188 ALA A N 1
ATOM 1534 C CA . ALA A 1 188 ? -7.734 9.065 0.097 1.00 77.75 188 ALA A CA 1
ATOM 1535 C C . ALA A 1 188 ? -6.764 10.082 -0.533 1.00 77.75 188 ALA A C 1
ATOM 1537 O O . ALA A 1 188 ? -6.285 9.870 -1.653 1.00 77.75 188 ALA A O 1
ATOM 1538 N N . LYS A 1 189 ? -6.424 11.152 0.199 1.00 81.81 189 LYS A N 1
ATOM 1539 C CA . LYS A 1 189 ? -5.446 12.155 -0.244 1.00 81.81 189 LYS A CA 1
ATOM 1540 C C . LYS A 1 189 ? -4.030 11.579 -0.343 1.00 81.81 189 LYS A C 1
ATOM 1542 O O . LYS A 1 189 ? -3.337 11.843 -1.324 1.00 81.81 189 LYS A O 1
ATOM 1547 N N . LEU A 1 190 ? -3.595 10.782 0.634 1.00 78.19 190 LEU A N 1
ATOM 1548 C CA . LEU A 1 190 ? -2.293 10.104 0.587 1.00 78.19 190 LEU A CA 1
ATOM 1549 C C . LEU A 1 190 ? -2.191 9.177 -0.625 1.00 78.19 190 LEU A C 1
ATOM 1551 O O . LEU A 1 190 ? -1.179 9.192 -1.328 1.00 78.19 190 LEU A O 1
ATOM 1555 N N . ASN A 1 191 ? -3.264 8.445 -0.920 1.00 74.38 191 ASN A N 1
ATOM 1556 C CA . ASN A 1 191 ? -3.347 7.587 -2.097 1.00 74.38 191 ASN A CA 1
ATOM 1557 C C . ASN A 1 191 ? -3.250 8.386 -3.407 1.00 74.38 191 ASN A C 1
ATOM 1559 O O . ASN A 1 191 ? -2.576 7.958 -4.343 1.00 74.38 191 ASN A O 1
ATOM 1563 N N . GLU A 1 192 ? -3.872 9.565 -3.486 1.00 77.12 192 GLU A N 1
ATOM 1564 C CA . GLU A 1 192 ? -3.737 10.461 -4.643 1.00 77.12 192 GLU A CA 1
ATOM 1565 C C . GLU A 1 192 ? -2.298 10.946 -4.838 1.00 77.12 192 GLU A C 1
ATOM 1567 O O . GLU A 1 192 ? -1.751 10.843 -5.939 1.00 77.12 192 GLU A O 1
ATOM 1572 N N . MET A 1 193 ? -1.649 11.387 -3.760 1.00 78.94 193 MET A N 1
ATOM 1573 C CA . MET A 1 193 ? -0.249 11.807 -3.795 1.00 78.94 193 MET A CA 1
ATOM 1574 C C . MET A 1 193 ? 0.674 10.656 -4.211 1.00 78.94 193 MET A C 1
ATOM 1576 O O . MET A 1 193 ? 1.587 10.859 -5.010 1.00 78.94 193 MET A O 1
ATOM 1580 N N . ALA A 1 194 ? 0.422 9.436 -3.726 1.00 76.56 194 ALA A N 1
ATOM 1581 C CA . ALA A 1 194 ? 1.176 8.250 -4.121 1.00 76.56 194 ALA A CA 1
ATOM 1582 C C . ALA A 1 194 ? 1.042 7.959 -5.628 1.00 76.56 194 ALA A C 1
ATOM 1584 O O . ALA A 1 194 ? 2.052 7.714 -6.296 1.00 76.56 194 ALA A O 1
ATOM 1585 N N . ARG A 1 195 ? -0.173 8.054 -6.193 1.00 72.12 195 ARG A N 1
ATOM 1586 C CA . ARG A 1 195 ? -0.405 7.912 -7.646 1.00 72.12 195 ARG A CA 1
ATOM 1587 C C . ARG A 1 195 ? 0.362 8.956 -8.458 1.00 72.12 195 ARG A C 1
ATOM 1589 O O . ARG A 1 195 ? 1.004 8.610 -9.455 1.00 72.12 195 ARG A O 1
ATOM 1596 N N . GLU A 1 196 ? 0.344 10.218 -8.032 1.00 74.56 196 GLU A N 1
ATOM 1597 C CA . GLU A 1 196 ? 1.054 11.292 -8.735 1.00 74.56 196 GLU A CA 1
ATOM 1598 C C . GLU A 1 196 ? 2.584 11.125 -8.642 1.00 74.56 196 GLU A C 1
ATOM 1600 O O . GLU A 1 196 ? 3.275 11.240 -9.659 1.00 74.56 196 GLU A O 1
ATOM 1605 N N . ILE A 1 197 ? 3.123 10.764 -7.469 1.00 76.50 197 ILE A N 1
ATOM 1606 C CA . ILE A 1 197 ? 4.554 10.452 -7.291 1.00 76.50 197 ILE A CA 1
ATOM 1607 C C . ILE A 1 197 ? 4.979 9.335 -8.241 1.00 76.50 197 ILE A C 1
ATOM 1609 O O . ILE A 1 197 ? 5.997 9.455 -8.925 1.00 76.50 197 ILE A O 1
ATOM 1613 N N . ASN A 1 198 ? 4.200 8.259 -8.309 1.00 68.06 198 ASN A N 1
ATOM 1614 C CA . ASN A 1 198 ? 4.525 7.113 -9.148 1.00 68.06 198 ASN A CA 1
ATOM 1615 C C . ASN A 1 198 ? 4.497 7.457 -10.645 1.00 68.06 198 ASN A C 1
ATOM 1617 O O . ASN A 1 198 ? 5.394 7.056 -11.392 1.00 68.06 198 ASN A O 1
ATOM 1621 N N . THR A 1 199 ? 3.526 8.269 -11.069 1.00 71.88 199 THR A N 1
ATOM 1622 C CA . THR A 1 199 ? 3.449 8.792 -12.442 1.00 71.88 199 THR A CA 1
ATOM 1623 C C . THR A 1 199 ? 4.693 9.620 -12.791 1.00 71.88 199 THR A C 1
ATOM 1625 O O . THR A 1 199 ? 5.281 9.460 -13.868 1.00 71.88 199 THR A O 1
ATOM 1628 N N . LEU A 1 200 ? 5.154 10.466 -11.860 1.00 72.81 200 LEU A N 1
ATOM 1629 C CA . LEU A 1 200 ? 6.375 11.259 -12.030 1.00 72.81 200 LEU A CA 1
ATOM 1630 C C . LEU A 1 200 ? 7.625 10.382 -12.114 1.00 72.81 200 LEU A C 1
ATOM 1632 O O . LEU A 1 200 ? 8.451 10.601 -12.997 1.00 72.81 200 LEU A O 1
ATOM 1636 N N . VAL A 1 201 ? 7.755 9.375 -11.245 1.00 72.56 201 VAL A N 1
ATOM 1637 C CA . VAL A 1 201 ? 8.881 8.425 -11.269 1.00 72.56 201 VAL A CA 1
ATOM 1638 C C . VAL A 1 201 ? 8.978 7.732 -12.623 1.00 72.56 201 VAL A C 1
ATOM 1640 O O . VAL A 1 201 ? 10.063 7.659 -13.196 1.00 72.56 201 VAL A O 1
ATOM 1643 N N . SER A 1 202 ? 7.856 7.259 -13.164 1.00 68.19 202 SER A N 1
ATOM 1644 C CA . SER A 1 202 ? 7.858 6.603 -14.471 1.00 68.19 202 SER A CA 1
ATOM 1645 C C . SER A 1 202 ? 8.257 7.553 -15.600 1.00 68.19 202 SER A C 1
ATOM 1647 O O . SER A 1 202 ? 9.142 7.242 -16.402 1.00 68.19 202 SER A O 1
ATOM 1649 N N . THR A 1 203 ? 7.685 8.760 -15.613 1.00 70.94 203 THR A N 1
ATOM 1650 C CA . THR A 1 203 ? 8.022 9.779 -16.618 1.00 70.94 203 THR A CA 1
ATOM 1651 C C . THR A 1 203 ? 9.508 10.136 -16.567 1.00 70.94 203 THR A C 1
ATOM 1653 O O . THR A 1 203 ? 10.158 10.235 -17.609 1.00 70.94 203 THR A O 1
ATOM 1656 N N . LEU A 1 204 ? 10.065 10.273 -15.360 1.00 72.38 204 LEU A N 1
ATOM 1657 C CA . LEU A 1 204 ? 11.487 10.528 -15.141 1.00 72.38 204 LEU A CA 1
ATOM 1658 C C . LEU A 1 204 ? 12.362 9.369 -15.619 1.00 72.38 204 LEU A C 1
ATOM 1660 O O . LEU A 1 204 ? 13.366 9.617 -16.280 1.00 72.38 204 LEU A O 1
ATOM 1664 N N . ASN A 1 205 ? 11.977 8.120 -15.353 1.00 68.38 205 ASN A N 1
ATOM 1665 C CA . ASN A 1 205 ? 12.722 6.947 -15.813 1.00 68.38 205 ASN A CA 1
ATOM 1666 C C . ASN A 1 205 ? 12.752 6.848 -17.347 1.00 68.38 205 ASN A C 1
ATOM 1668 O O . ASN A 1 205 ? 13.799 6.533 -17.919 1.00 68.38 205 ASN A O 1
ATOM 1672 N N . ARG A 1 206 ? 11.635 7.153 -18.024 1.00 71.19 206 ARG A N 1
ATOM 1673 C CA . ARG A 1 206 ? 11.572 7.203 -19.494 1.00 71.19 206 ARG A CA 1
ATOM 1674 C C . ARG A 1 206 ? 12.480 8.297 -20.050 1.00 71.19 206 ARG A C 1
ATOM 1676 O O . ARG A 1 206 ? 13.291 8.018 -20.929 1.00 71.19 206 ARG A O 1
ATOM 1683 N N . LEU A 1 207 ? 12.378 9.515 -19.514 1.00 70.56 207 LEU A N 1
ATOM 1684 C CA . LEU A 1 207 ? 13.225 10.636 -19.931 1.00 70.56 207 LEU A CA 1
ATOM 1685 C C . LEU A 1 207 ? 14.707 10.341 -19.689 1.00 70.56 207 LEU A C 1
ATOM 1687 O O . LEU A 1 207 ? 15.521 10.582 -20.572 1.00 70.56 207 LEU A O 1
ATOM 1691 N N . ALA A 1 208 ? 15.060 9.751 -18.545 1.00 69.75 208 ALA A N 1
ATOM 1692 C CA . ALA A 1 208 ? 16.433 9.351 -18.256 1.00 69.75 208 ALA A CA 1
ATOM 1693 C C . ALA A 1 208 ? 16.966 8.333 -19.275 1.00 69.75 208 ALA A C 1
ATOM 1695 O O . ALA A 1 208 ? 18.102 8.467 -19.728 1.00 69.75 208 ALA A O 1
ATOM 1696 N N . LYS A 1 209 ? 16.141 7.355 -19.678 1.00 68.88 209 LYS A N 1
ATOM 1697 C CA . LYS A 1 209 ? 16.496 6.370 -20.709 1.00 68.88 209 LYS A CA 1
ATOM 1698 C C . LYS A 1 209 ? 16.664 7.014 -22.088 1.00 68.88 209 LYS A C 1
ATOM 1700 O O . LYS A 1 209 ? 17.664 6.742 -22.741 1.00 68.88 209 LYS A O 1
ATOM 1705 N N . SER A 1 210 ? 15.723 7.858 -22.519 1.00 66.69 210 SER A N 1
ATOM 1706 C CA . SER A 1 210 ? 15.807 8.542 -23.821 1.00 66.69 210 SER A CA 1
ATOM 1707 C C . SER A 1 210 ? 17.039 9.452 -23.908 1.00 66.69 210 SER A C 1
ATOM 1709 O O . SER A 1 210 ? 17.804 9.401 -24.871 1.00 66.69 210 SER A O 1
ATOM 1711 N N . LEU A 1 211 ? 17.300 10.212 -22.845 1.00 68.62 211 LEU A N 1
ATOM 1712 C CA . LEU A 1 211 ? 18.427 11.138 -22.771 1.00 68.62 211 LEU A CA 1
ATOM 1713 C C . LEU A 1 211 ? 19.776 10.441 -22.504 1.00 68.62 211 LEU A C 1
ATOM 1715 O O . LEU A 1 211 ? 20.788 11.124 -22.361 1.00 68.62 211 LEU A O 1
ATOM 1719 N N . ASN A 1 212 ? 19.815 9.102 -22.424 1.00 67.50 212 ASN A N 1
ATOM 1720 C CA . ASN A 1 212 ? 20.989 8.315 -22.017 1.00 67.50 212 ASN A CA 1
ATOM 1721 C C . ASN A 1 212 ? 21.645 8.837 -20.721 1.00 67.50 212 ASN A C 1
ATOM 1723 O O . ASN A 1 212 ? 22.867 8.783 -20.560 1.00 67.50 212 ASN A O 1
ATOM 1727 N N . LEU A 1 213 ? 20.843 9.361 -19.788 1.00 63.06 213 LEU A N 1
ATOM 1728 C CA . LEU A 1 213 ? 21.343 9.820 -18.497 1.00 63.06 213 LEU A CA 1
ATOM 1729 C C . LEU A 1 213 ? 21.834 8.601 -17.707 1.00 63.06 213 LEU A C 1
ATOM 1731 O O . LEU A 1 213 ? 21.129 7.601 -17.574 1.00 63.06 213 LEU A O 1
ATOM 1735 N N . ASN A 1 214 ? 23.074 8.685 -17.218 1.00 53.88 214 ASN A N 1
ATOM 1736 C CA . ASN A 1 214 ? 23.809 7.572 -16.615 1.00 53.88 214 ASN A CA 1
ATOM 1737 C C . ASN A 1 214 ? 22.989 6.794 -15.568 1.00 53.88 214 ASN A C 1
ATOM 1739 O O . ASN A 1 214 ? 22.251 7.378 -14.770 1.00 53.88 214 ASN A O 1
ATOM 1743 N N . VAL A 1 215 ? 23.224 5.478 -15.522 1.00 45.12 215 VAL A N 1
ATOM 1744 C CA . VAL A 1 215 ? 22.592 4.459 -14.654 1.00 45.12 215 VAL A CA 1
ATOM 1745 C C . VAL A 1 215 ? 22.594 4.825 -13.154 1.00 45.12 215 VAL A C 1
ATOM 1747 O O . VAL A 1 215 ? 21.729 4.397 -12.396 1.00 45.12 215 VAL A O 1
ATOM 1750 N N . GLU A 1 216 ? 23.502 5.693 -12.710 1.00 46.34 216 GLU A N 1
ATOM 1751 C CA . GLU A 1 216 ? 23.552 6.230 -11.339 1.00 46.34 216 GLU A CA 1
ATOM 1752 C C . GLU A 1 216 ? 22.311 7.081 -10.972 1.00 46.34 216 GLU A C 1
ATOM 1754 O O . GLU A 1 216 ? 21.861 7.102 -9.823 1.00 46.34 216 GLU A O 1
ATOM 1759 N N . THR A 1 217 ? 21.683 7.705 -11.975 1.00 49.69 217 THR A N 1
ATOM 1760 C CA . THR A 1 217 ? 20.402 8.428 -11.875 1.00 49.69 217 THR A CA 1
ATOM 1761 C C . THR A 1 217 ? 19.227 7.465 -11.670 1.00 49.69 217 THR A C 1
ATOM 1763 O O . THR A 1 217 ? 18.316 7.724 -10.882 1.00 49.69 217 THR A O 1
ATOM 1766 N N . TYR A 1 218 ? 19.298 6.306 -12.331 1.00 38.94 218 TYR A N 1
ATOM 1767 C CA . TYR A 1 218 ? 18.357 5.191 -12.190 1.00 38.94 218 TYR A CA 1
ATOM 1768 C C . TYR A 1 218 ? 18.351 4.666 -10.750 1.00 38.94 218 TYR A C 1
ATOM 1770 O O . TYR A 1 218 ? 17.299 4.487 -10.136 1.00 38.94 218 TYR A O 1
ATOM 1778 N N . ASN A 1 219 ? 19.546 4.520 -10.175 1.00 40.94 219 ASN A N 1
ATOM 1779 C CA . ASN A 1 219 ? 19.724 4.051 -8.808 1.00 40.94 219 ASN A CA 1
ATOM 1780 C C . ASN A 1 219 ? 19.311 5.091 -7.762 1.00 40.94 219 ASN A C 1
ATOM 1782 O O . ASN A 1 219 ? 18.854 4.702 -6.700 1.00 40.94 219 ASN A O 1
ATOM 1786 N N . THR A 1 220 ? 19.396 6.396 -8.034 1.00 50.16 220 THR A N 1
ATOM 1787 C CA . THR A 1 220 ? 18.945 7.431 -7.082 1.00 50.16 220 THR A CA 1
ATOM 1788 C C . THR A 1 220 ? 17.429 7.627 -7.082 1.00 50.16 220 THR A C 1
ATOM 1790 O O . THR A 1 220 ? 16.859 7.868 -6.019 1.00 50.16 220 THR A O 1
ATOM 1793 N N . ILE A 1 221 ? 16.738 7.472 -8.216 1.00 46.72 221 ILE A N 1
ATOM 1794 C CA . ILE A 1 221 ? 15.262 7.464 -8.245 1.00 46.72 221 ILE A CA 1
ATOM 1795 C C . ILE A 1 221 ? 14.729 6.143 -7.676 1.00 46.72 221 ILE A C 1
ATOM 1797 O O . ILE A 1 221 ? 13.834 6.166 -6.835 1.00 46.72 221 ILE A O 1
ATOM 1801 N N . GLY A 1 222 ? 15.346 5.009 -8.028 1.00 41.47 222 GLY A N 1
ATOM 1802 C CA . GLY A 1 222 ? 15.048 3.703 -7.435 1.00 41.47 222 GLY A CA 1
ATOM 1803 C C . GLY A 1 222 ? 15.323 3.629 -5.927 1.00 41.47 222 GLY A C 1
ATOM 1804 O O . GLY A 1 222 ? 14.511 3.070 -5.199 1.00 41.47 222 GLY A O 1
ATOM 1805 N N . ALA A 1 223 ? 16.406 4.244 -5.434 1.00 39.88 223 ALA A N 1
ATOM 1806 C CA . ALA A 1 223 ? 16.753 4.283 -4.006 1.00 39.88 223 ALA A CA 1
ATOM 1807 C C . ALA A 1 223 ? 16.008 5.375 -3.216 1.00 39.88 223 ALA A C 1
ATOM 1809 O O . ALA A 1 223 ? 15.738 5.189 -2.032 1.00 39.88 223 ALA A O 1
ATOM 1810 N N . SER A 1 224 ? 15.613 6.492 -3.845 1.00 42.91 224 SER A N 1
ATOM 1811 C CA . SER A 1 224 ? 14.747 7.511 -3.213 1.00 42.91 224 SER A CA 1
ATOM 1812 C C . SER A 1 224 ? 13.280 7.086 -3.107 1.00 42.91 224 SER A C 1
ATOM 1814 O O . SER A 1 224 ? 12.480 7.814 -2.517 1.00 42.91 224 SER A O 1
ATOM 1816 N N . ARG A 1 225 ? 12.933 5.887 -3.606 1.00 43.03 225 ARG A N 1
ATOM 1817 C CA . ARG A 1 225 ? 11.627 5.257 -3.381 1.00 43.03 225 ARG A CA 1
ATOM 1818 C C . ARG A 1 225 ? 11.295 5.081 -1.902 1.00 43.03 225 ARG A C 1
ATOM 1820 O O . ARG A 1 225 ? 10.107 5.087 -1.626 1.00 43.03 225 ARG A O 1
ATOM 1827 N N . GLY A 1 226 ? 12.292 5.036 -1.003 1.00 36.88 226 GLY A N 1
ATOM 1828 C CA . GLY A 1 226 ? 12.137 5.166 0.455 1.00 36.88 226 GLY A CA 1
ATOM 1829 C C . GLY A 1 226 ? 11.034 4.286 1.050 1.00 36.88 226 GLY A C 1
ATOM 1830 O O . GLY A 1 226 ? 9.870 4.662 0.999 1.00 36.88 226 GLY A O 1
ATOM 1831 N N . GLU A 1 227 ? 11.450 3.164 1.642 1.00 41.78 227 GLU A N 1
ATOM 1832 C CA . GLU A 1 227 ? 10.632 2.028 2.099 1.00 41.78 227 GLU A CA 1
ATOM 1833 C C . GLU A 1 227 ? 9.980 1.258 0.941 1.00 41.78 227 GLU A C 1
ATOM 1835 O O . GLU A 1 227 ? 8.950 1.624 0.390 1.00 41.78 227 GLU A O 1
ATOM 1840 N N . THR A 1 228 ? 10.701 0.215 0.518 1.00 41.19 228 THR A N 1
ATOM 1841 C CA . THR A 1 228 ? 10.292 -0.907 -0.342 1.00 41.19 228 THR A CA 1
ATOM 1842 C C . THR A 1 228 ? 8.931 -0.751 -1.024 1.00 41.19 228 THR A C 1
ATOM 1844 O O . THR A 1 228 ? 7.899 -1.160 -0.488 1.00 41.19 228 THR A O 1
ATOM 1847 N N . PHE A 1 229 ? 8.936 -0.259 -2.268 1.00 48.12 229 PHE A N 1
ATOM 1848 C CA . PHE A 1 229 ? 7.879 -0.619 -3.206 1.00 48.12 229 PHE A CA 1
ATOM 1849 C C . PHE A 1 229 ? 7.805 -2.150 -3.226 1.00 48.12 229 PHE A C 1
ATOM 1851 O O . PHE A 1 229 ? 8.732 -2.819 -3.681 1.00 48.12 229 PHE A O 1
ATOM 1858 N N . THR A 1 230 ? 6.751 -2.687 -2.624 1.00 55.59 230 THR A N 1
ATOM 1859 C CA . THR A 1 230 ? 6.602 -4.118 -2.407 1.00 55.59 230 THR A CA 1
ATOM 1860 C C . THR A 1 230 ? 5.477 -4.593 -3.308 1.00 55.59 230 THR A C 1
ATOM 1862 O O . THR A 1 230 ? 4.300 -4.415 -2.980 1.00 55.59 230 THR A O 1
ATOM 1865 N N . GLY A 1 231 ? 5.858 -5.140 -4.466 1.00 62.97 231 GLY A N 1
ATOM 1866 C CA . GLY A 1 231 ? 4.932 -5.725 -5.441 1.00 62.97 231 GLY A CA 1
ATOM 1867 C C . GLY A 1 231 ? 4.163 -6.916 -4.867 1.00 62.97 231 GLY A C 1
ATOM 1868 O O . GLY A 1 231 ? 3.035 -7.165 -5.272 1.00 62.97 231 GLY A O 1
ATOM 1869 N N . GLY A 1 232 ? 4.707 -7.568 -3.833 1.00 79.81 232 GLY A N 1
ATOM 1870 C CA . GLY A 1 232 ? 3.951 -8.472 -2.978 1.00 79.81 232 GLY A CA 1
ATOM 1871 C C . GLY A 1 232 ? 4.611 -8.736 -1.623 1.00 79.81 232 GLY A C 1
ATOM 1872 O O . GLY A 1 232 ? 5.832 -8.681 -1.503 1.00 79.81 232 GLY A O 1
ATOM 1873 N N . VAL A 1 233 ? 3.804 -8.975 -0.587 1.00 83.06 233 VAL A N 1
ATOM 1874 C CA . VAL A 1 233 ? 4.247 -9.205 0.801 1.00 83.06 233 VAL A CA 1
ATOM 1875 C C . VAL A 1 233 ? 3.812 -10.595 1.247 1.00 83.06 233 VAL A C 1
ATOM 1877 O O . VAL A 1 233 ? 2.632 -10.914 1.142 1.00 83.06 233 VAL A O 1
ATOM 1880 N N . TYR A 1 234 ? 4.728 -11.367 1.829 1.00 85.88 234 TYR A N 1
ATOM 1881 C CA . TYR A 1 234 ? 4.389 -12.548 2.625 1.00 85.88 234 TYR A CA 1
ATOM 1882 C C . TYR A 1 234 ? 4.128 -12.153 4.085 1.00 85.88 234 TYR A C 1
ATOM 1884 O O . TYR A 1 234 ? 4.913 -11.406 4.679 1.00 85.88 234 TYR A O 1
ATOM 1892 N N . ARG A 1 235 ? 3.040 -12.653 4.675 1.00 83.56 235 ARG A N 1
ATOM 1893 C CA . ARG A 1 235 ? 2.683 -12.466 6.087 1.00 83.56 235 ARG A CA 1
ATOM 1894 C C . ARG A 1 235 ? 2.407 -13.812 6.742 1.00 83.56 235 ARG A C 1
ATOM 1896 O O . ARG A 1 235 ? 1.841 -14.710 6.130 1.00 83.56 235 ARG A O 1
ATOM 1903 N N . SER A 1 236 ? 2.798 -13.921 8.009 1.00 83.75 236 SER A N 1
ATOM 1904 C CA . SER A 1 236 ? 2.564 -15.100 8.840 1.00 83.75 236 SER A CA 1
ATOM 1905 C C . SER A 1 236 ? 2.206 -14.651 10.254 1.00 83.75 236 SER A C 1
ATOM 1907 O O . SER A 1 236 ? 3.096 -14.289 11.026 1.00 83.75 236 SER A O 1
ATOM 1909 N N . THR A 1 237 ? 0.917 -14.678 10.596 1.00 79.19 237 THR A N 1
ATOM 1910 C CA . THR A 1 237 ? 0.393 -14.231 11.899 1.00 79.19 237 THR A CA 1
ATOM 1911 C C . THR A 1 237 ? -0.609 -15.252 12.426 1.00 79.19 237 THR A C 1
ATOM 1913 O O . THR A 1 237 ? -1.486 -15.681 11.688 1.00 79.19 237 THR A O 1
ATOM 1916 N N . GLU A 1 238 ? -0.486 -15.655 13.695 1.00 75.75 238 GLU A N 1
ATOM 1917 C CA . GLU A 1 238 ? -1.443 -16.557 14.374 1.00 75.75 238 GLU A CA 1
ATOM 1918 C C . GLU A 1 238 ? -1.744 -17.880 13.630 1.00 75.75 238 GLU A C 1
ATOM 1920 O O . GLU A 1 238 ? -2.812 -18.464 13.781 1.00 75.75 238 GLU A O 1
ATOM 1925 N N . GLY A 1 239 ? -0.784 -18.385 12.846 1.00 73.25 239 GLY A N 1
ATOM 1926 C CA . GLY A 1 239 ? -0.936 -19.617 12.060 1.00 73.25 239 GLY A CA 1
ATOM 1927 C C . GLY A 1 239 ? -1.576 -19.422 10.682 1.00 73.25 239 GLY A C 1
ATOM 1928 O O . GLY A 1 239 ? -1.670 -20.385 9.931 1.00 73.25 239 GLY A O 1
ATOM 1929 N N . VAL A 1 240 ? -1.958 -18.193 10.324 1.00 78.06 240 VAL A N 1
ATOM 1930 C CA . VAL A 1 240 ? -2.402 -17.830 8.975 1.00 78.06 240 VAL A CA 1
ATOM 1931 C C . VAL A 1 240 ? -1.199 -17.366 8.163 1.00 78.06 240 VAL A C 1
ATOM 1933 O O . VAL A 1 240 ? -0.466 -16.467 8.586 1.00 78.06 240 VAL A O 1
ATOM 1936 N N . GLN A 1 241 ? -1.008 -17.979 6.997 1.00 88.75 241 GLN A N 1
ATOM 1937 C CA . GLN A 1 241 ? 0.018 -17.616 6.025 1.00 88.75 241 GLN A CA 1
ATOM 1938 C C . GLN A 1 241 ? -0.654 -17.040 4.779 1.00 88.75 241 GLN A C 1
ATOM 1940 O O . GLN A 1 241 ? -1.573 -17.647 4.228 1.00 88.75 241 GLN A O 1
ATOM 1945 N N . GLU A 1 242 ? -0.183 -15.887 4.314 1.00 91.88 242 GLU A N 1
ATOM 1946 C CA . GLU A 1 242 ? -0.676 -15.279 3.079 1.00 91.88 242 GLU A CA 1
ATOM 1947 C C . GLU A 1 242 ? 0.436 -14.578 2.296 1.00 91.88 242 GLU A C 1
ATOM 1949 O O . GLU A 1 242 ? 1.387 -14.037 2.863 1.00 91.88 242 GLU A O 1
ATOM 1954 N N . ILE A 1 243 ? 0.290 -14.563 0.976 1.00 91.94 243 ILE A N 1
ATOM 1955 C CA . ILE A 1 243 ? 1.063 -13.747 0.047 1.00 91.94 243 ILE A CA 1
ATOM 1956 C C . ILE A 1 243 ? 0.087 -12.775 -0.602 1.00 91.94 243 ILE A C 1
ATOM 1958 O O . ILE A 1 243 ? -0.816 -13.184 -1.320 1.00 91.94 243 ILE A O 1
ATOM 1962 N N . ASN A 1 244 ? 0.289 -11.482 -0.389 1.00 92.00 244 ASN A N 1
ATOM 1963 C CA . ASN A 1 244 ? -0.508 -10.441 -1.028 1.00 92.00 244 ASN A CA 1
ATOM 1964 C C . ASN A 1 244 ? 0.288 -9.837 -2.174 1.00 92.00 244 ASN A C 1
ATOM 1966 O O . ASN A 1 244 ? 1.335 -9.247 -1.924 1.00 92.00 244 ASN A O 1
ATOM 1970 N N . ILE A 1 245 ? -0.212 -9.960 -3.399 1.00 89.50 245 ILE A N 1
ATOM 1971 C CA . ILE A 1 245 ? 0.351 -9.386 -4.621 1.00 89.50 245 ILE A CA 1
ATOM 1972 C C . ILE A 1 245 ? -0.439 -8.125 -4.958 1.00 89.50 245 ILE A C 1
ATOM 1974 O O . ILE A 1 245 ? -1.661 -8.159 -5.095 1.00 89.50 245 ILE A O 1
ATOM 1978 N N . TYR A 1 246 ? 0.275 -7.013 -5.078 1.00 82.88 246 TYR A N 1
ATOM 1979 C CA . TYR A 1 246 ? -0.276 -5.676 -5.286 1.00 82.88 246 TYR A CA 1
ATOM 1980 C C . TYR A 1 246 ? 0.117 -5.066 -6.636 1.00 82.88 246 TYR A C 1
ATOM 1982 O O . TYR A 1 246 ? -0.488 -4.089 -7.068 1.00 82.88 246 TYR A O 1
ATOM 1990 N N . GLU A 1 247 ? 1.126 -5.631 -7.302 1.00 79.00 247 GLU A N 1
ATOM 1991 C CA . GLU A 1 247 ? 1.507 -5.293 -8.672 1.00 79.00 247 GLU A CA 1
ATOM 1992 C C . GLU A 1 247 ? 1.735 -6.576 -9.476 1.00 79.00 247 GLU A C 1
ATOM 1994 O O . GLU A 1 247 ? 2.426 -7.489 -9.024 1.00 79.00 247 GLU A O 1
ATOM 1999 N N . PHE A 1 248 ? 1.174 -6.622 -10.681 1.00 80.38 248 PHE A N 1
ATOM 2000 C CA . PHE A 1 248 ? 1.345 -7.700 -11.639 1.00 80.38 248 PHE A CA 1
ATOM 2001 C C . PHE A 1 248 ? 1.289 -7.124 -13.066 1.00 80.38 248 PHE A C 1
ATOM 2003 O O . PHE A 1 248 ? 0.271 -6.566 -13.485 1.00 80.38 248 PHE A O 1
ATOM 2010 N N . SER A 1 249 ? 2.391 -7.241 -13.810 1.00 67.12 249 SER A N 1
ATOM 2011 C CA . SER A 1 249 ? 2.533 -6.715 -15.178 1.00 67.12 249 SER A CA 1
ATOM 2012 C C . SER A 1 249 ? 2.466 -7.821 -16.235 1.00 67.12 249 SER A C 1
ATOM 2014 O O . SER A 1 249 ? 1.674 -7.738 -17.172 1.00 67.12 249 SER A O 1
ATOM 2016 N N . SER A 1 250 ? 3.254 -8.880 -16.066 1.00 71.50 250 SER A N 1
ATOM 2017 C CA . SER A 1 250 ? 3.220 -10.100 -16.871 1.00 71.50 250 SER A CA 1
ATOM 2018 C C . SER A 1 250 ? 3.767 -11.279 -16.068 1.00 71.50 250 SER A C 1
ATOM 2020 O O . SER A 1 250 ? 4.397 -11.081 -15.028 1.00 71.50 250 SER A O 1
ATOM 2022 N N . ARG A 1 251 ? 3.540 -12.494 -16.576 1.00 64.50 251 ARG A N 1
ATOM 2023 C CA . ARG A 1 251 ? 4.411 -13.635 -16.268 1.00 64.50 251 ARG A CA 1
ATOM 2024 C C . ARG A 1 251 ? 5.841 -13.377 -16.749 1.00 64.50 251 ARG A C 1
ATOM 2026 O O . ARG A 1 251 ? 5.975 -12.640 -17.763 1.00 64.50 251 ARG A O 1
#

Radius of gyration: 29.5 Å; chains: 1; bounding box: 53×84×76 Å

pLDDT: mean 75.41, std 18.44, range [36.88, 96.69]